Protein AF-A0A073ID89-F1 (afdb_monomer_lite)

Sequence (353 aa):
DNIDLIRSDLNSHPRKQALQRIFQEQTGQDQLSALEYMQVIDLFVSGKAKAWIEDDPTEALKANVLSSAPSGDPALPSSNLRAIVERMNAIKRTEGIEEKTLRQYLSFAALFEMLMGHDDITQIRQPDVKAFRADLAQMPKNWGKSPKDQASTRDEVMAKAASLPPDKVGLSVGTINRHLDHLNQIADWARDEGLAVDLNLKPSKLRRKETVRARDKRDAFSVEQLHVVFQNPVWTGSHSEHHQTKVGQEIFKNGIYWCPLIGAYTGARREEIAGLAPSDIVESDGVACFSIEDSELRRIKNLSSRRLIPIHSHLIDLGFLDYVQEARRNKQTSLFPELYEAGNDAFGRKVGR

pLDDT: mean 86.08, std 13.41, range [44.62, 98.25]

InterPro domains:
  IPR010998 Integrase/recombinase, N-terminal [G3DSA:1.10.150.130] (80-213)
  IPR011010 DNA breaking-rejoining enzyme, catalytic core [SSF56349] (83-337)
  IPR013762 Integrase-like, catalytic domain superfamily [G3DSA:1.10.443.10] (214-352)
  IPR044068 Core-binding (CB) domain [PS51900] (79-191)

Organism: NCBI:txid1300350

Foldseek 3Di:
DVLVVLVVVCPDPVNLVVLQVVCCVVPVDNDQDPVNSVVSSVVVSVVVVCVVVPDDVPPVVVVVVVVPPPPDDPDFFAQFQQRLLVVVLVVVVVVVDDPVVSVVSNVLSLLLCQQQVGGRQLPDDQVSLVSSLVLLQQFFQCQPVDPVSSPDHSVRRNVVSVPDDPVRGHHDLVVSLVSLVSSVVSNVSSVVSVRNGDPNPDSNVVRDDDPADPVRVDDDDDPVNVVVVCPAQQNQPAPDPVTSRHHHHDHDCACLNPQVVCCVVFVDDLQQSQQDFLVQFDDDPNFTWGFRDDDPLDDDPDPVRTDTGTDDVVCVVVPVVVLSVVCVVVVHGGSHPVQADPVVSTGRPVSVD

Secondary structure (DSSP, 8-state):
-HHHHHHHHTTSHHHHHHHHHHHHHHH--S---HHHHHHHHHHHHHHHHHHTS---HHHHHHHHHHH-S-SSPPPPPP-BHHHHHHHHHHHHHHTT--HHHHHHHHHHHHHHHHHHS--BTTT--HHHHHHHHHHHTTSBTTTTSSHHHHS--HHHHHHHHHTS-GGGBS--HHHHHHHHHHHHHHHHHHHHTT----TT--GGGGPPPP-S-GGGGSPPPPHHHHHHHHTSHHHH-BS-GGGTTSB-SB---SHHHHHHHHHHHH---HHHHHT--GGGEEEETTEEEEEE--BTTB--SSGGG-EEEEPPHHHHHTTHHHHHHHHHHTT-S-S-GGGEETTTTEESGGGG-

Radius of gyration: 30.4 Å; chains: 1; bounding box: 55×80×81 Å

Structure (mmCIF, N/CA/C/O backbone):
data_AF-A0A073ID89-F1
#
_entry.id   AF-A0A073ID89-F1
#
loop_
_atom_site.group_PDB
_atom_site.id
_atom_site.type_symbol
_atom_site.label_atom_id
_atom_site.label_alt_id
_atom_site.label_comp_id
_atom_site.label_asym_id
_atom_site.label_entity_id
_atom_site.label_seq_id
_atom_site.pdbx_PDB_ins_code
_atom_site.Cartn_x
_atom_site.Cartn_y
_atom_site.Cartn_z
_atom_site.occupancy
_atom_site.B_iso_or_equiv
_atom_site.auth_seq_id
_atom_site.auth_comp_id
_atom_site.auth_asym_id
_atom_site.auth_atom_id
_atom_site.pdbx_PDB_model_num
ATOM 1 N N . ASP A 1 1 ? -0.479 45.907 -14.071 1.00 63.09 1 ASP A N 1
ATOM 2 C CA . ASP A 1 1 ? 0.775 45.777 -14.822 1.00 63.09 1 ASP A CA 1
ATOM 3 C C . ASP A 1 1 ? 0.447 45.707 -16.310 1.00 63.09 1 ASP A C 1
ATOM 5 O O . ASP A 1 1 ? -0.341 44.853 -16.705 1.00 63.09 1 ASP A O 1
ATOM 9 N N . ASN A 1 2 ? 0.916 46.654 -17.127 1.00 58.03 2 ASN A N 1
ATOM 10 C CA . ASN A 1 2 ? 0.463 46.791 -18.527 1.00 58.03 2 ASN A CA 1
ATOM 11 C C . ASN A 1 2 ? 0.878 45.598 -19.406 1.00 58.03 2 ASN A C 1
ATOM 13 O O . ASN A 1 2 ? 0.205 45.281 -20.385 1.00 58.03 2 ASN A O 1
ATOM 17 N N . ILE A 1 3 ? 1.953 44.904 -19.028 1.00 62.38 3 ILE A N 1
ATOM 18 C CA . ILE A 1 3 ? 2.462 43.718 -19.725 1.00 62.38 3 ILE A CA 1
ATOM 19 C C . ILE A 1 3 ? 1.515 42.523 -19.556 1.00 62.38 3 ILE A C 1
ATOM 21 O O . ILE A 1 3 ? 1.258 41.802 -20.520 1.00 62.38 3 ILE A O 1
ATOM 25 N N . ASP A 1 4 ? 0.930 42.345 -18.372 1.00 65.62 4 ASP A N 1
ATOM 26 C CA . ASP A 1 4 ? -0.004 41.244 -18.117 1.00 65.62 4 ASP A CA 1
ATOM 27 C C . ASP A 1 4 ? -1.347 41.448 -18.831 1.00 65.62 4 ASP A C 1
ATOM 29 O O . ASP A 1 4 ? -1.952 40.488 -19.310 1.00 65.62 4 ASP A O 1
ATOM 33 N N . LEU A 1 5 ? -1.771 42.705 -19.006 1.00 67.44 5 LEU A N 1
ATOM 34 C CA . LEU A 1 5 ? -2.916 43.068 -19.850 1.00 67.44 5 LEU A CA 1
ATOM 35 C C . LEU A 1 5 ? -2.682 42.698 -21.322 1.00 67.44 5 LEU A C 1
ATOM 37 O O . LEU A 1 5 ? -3.567 42.124 -21.954 1.00 67.44 5 LEU A O 1
ATOM 41 N N . ILE A 1 6 ? -1.482 42.951 -21.852 1.00 66.50 6 ILE A N 1
ATOM 42 C CA . ILE A 1 6 ? -1.112 42.580 -23.228 1.00 66.50 6 ILE A CA 1
ATOM 43 C C . ILE A 1 6 ? -1.036 41.054 -23.374 1.00 66.50 6 ILE A C 1
ATOM 45 O O . ILE A 1 6 ? -1.562 40.501 -24.337 1.00 66.50 6 ILE A O 1
ATOM 49 N N . ARG A 1 7 ? -0.439 40.345 -22.408 1.00 69.81 7 ARG A N 1
ATOM 50 C CA . ARG A 1 7 ? -0.388 38.871 -22.408 1.00 69.81 7 ARG A CA 1
ATOM 51 C C . ARG A 1 7 ? -1.778 38.236 -22.358 1.00 69.81 7 ARG A C 1
ATOM 53 O O . ARG A 1 7 ? -1.999 37.195 -22.978 1.00 69.81 7 ARG A O 1
ATOM 60 N N . SER A 1 8 ? -2.711 38.857 -21.642 1.00 75.00 8 SER A N 1
ATOM 61 C CA . SER A 1 8 ? -4.109 38.431 -21.598 1.00 75.00 8 SER A CA 1
ATOM 62 C C . SER A 1 8 ? -4.819 38.665 -22.941 1.00 75.00 8 SER A C 1
ATOM 64 O O . SER A 1 8 ? -5.424 37.737 -23.481 1.00 75.00 8 SER A O 1
ATOM 66 N N . ASP A 1 9 ? -4.664 39.850 -23.550 1.00 75.31 9 ASP A N 1
ATOM 67 C CA . ASP A 1 9 ? -5.255 40.187 -24.860 1.00 75.31 9 ASP A CA 1
ATOM 68 C C . ASP A 1 9 ? -4.751 39.274 -25.991 1.00 75.31 9 ASP A C 1
ATOM 70 O O . ASP A 1 9 ? -5.537 38.757 -26.793 1.00 75.31 9 ASP A O 1
ATOM 74 N N . LEU A 1 10 ? -3.445 38.991 -26.015 1.00 73.75 10 LEU A N 1
ATOM 75 C CA . LEU A 1 10 ? -2.824 38.112 -27.010 1.00 73.75 10 LEU A CA 1
ATOM 76 C C . LEU A 1 10 ? -3.267 36.653 -26.880 1.00 73.75 10 LEU A C 1
ATOM 78 O O . LEU A 1 10 ? -3.116 35.882 -27.821 1.00 73.75 10 LEU A O 1
ATOM 82 N N . ASN A 1 11 ? -3.850 36.257 -25.749 1.00 76.00 11 ASN A N 1
ATOM 83 C CA . ASN A 1 11 ? -4.416 34.924 -25.578 1.00 76.00 11 ASN A CA 1
ATOM 84 C C . ASN A 1 11 ? -5.857 34.785 -26.084 1.00 76.00 11 ASN A C 1
ATOM 86 O O . ASN A 1 11 ? -6.366 33.656 -26.126 1.00 76.00 11 ASN A O 1
ATOM 90 N N . SER A 1 12 ? -6.491 35.885 -26.503 1.00 80.88 12 SER A N 1
ATOM 91 C CA . SER A 1 12 ? -7.823 35.871 -27.102 1.00 80.88 12 SER A CA 1
ATOM 92 C C . SER A 1 12 ? -7.839 35.124 -28.441 1.00 80.88 12 SER A C 1
ATOM 94 O O . SER A 1 12 ? -6.869 35.123 -29.203 1.00 80.88 12 SER A O 1
ATOM 96 N N . HIS A 1 13 ? -8.965 34.475 -28.748 1.00 74.94 13 HIS A N 1
ATOM 97 C CA . HIS A 1 13 ? -9.121 33.698 -29.982 1.00 74.94 13 HIS A CA 1
ATOM 98 C C . HIS A 1 13 ? -8.888 34.525 -31.269 1.00 74.94 13 HIS A C 1
ATOM 100 O O . HIS A 1 13 ? -8.171 34.046 -32.149 1.00 74.94 13 HIS A O 1
ATOM 106 N N . PRO A 1 14 ? -9.375 35.780 -31.379 1.00 77.00 14 PRO A N 1
ATOM 107 C CA . PRO A 1 14 ? -9.108 36.617 -32.551 1.00 77.00 14 PRO A CA 1
ATOM 108 C C . PRO A 1 14 ? -7.624 36.976 -32.716 1.00 77.00 14 PRO A C 1
ATOM 110 O O . PRO A 1 14 ? -7.117 37.011 -33.837 1.00 77.00 14 PRO A O 1
ATOM 113 N N . ARG A 1 15 ? -6.897 37.219 -31.613 1.00 78.88 15 ARG A N 1
ATOM 114 C CA . ARG A 1 15 ? -5.459 37.535 -31.668 1.00 78.88 15 ARG A CA 1
ATOM 115 C C . ARG A 1 15 ? -4.597 36.327 -31.986 1.00 78.88 15 ARG A C 1
ATOM 117 O O . ARG A 1 15 ? -3.668 36.465 -32.776 1.00 78.88 15 ARG A O 1
ATOM 124 N N . LYS A 1 16 ? -4.971 35.149 -31.486 1.00 78.50 16 LYS A N 1
ATOM 125 C CA . LYS A 1 16 ? -4.381 33.863 -31.883 1.00 78.50 16 LYS A CA 1
ATOM 126 C C . LYS A 1 16 ? -4.426 33.657 -33.394 1.00 78.50 16 LYS A C 1
ATOM 128 O O . LYS A 1 16 ? -3.393 33.405 -34.006 1.00 78.50 16 LYS A O 1
ATOM 133 N N . GLN A 1 17 ? -5.599 33.845 -33.999 1.00 80.12 17 GLN A N 1
ATOM 134 C CA . GLN A 1 17 ? -5.771 33.690 -35.446 1.00 80.12 17 GLN A CA 1
ATOM 135 C C . GLN A 1 17 ? -4.966 34.724 -36.248 1.00 80.12 17 GLN A C 1
ATOM 137 O O . GLN A 1 17 ? -4.352 34.379 -37.255 1.00 80.12 17 GLN A O 1
ATOM 142 N N . ALA A 1 18 ? -4.922 35.980 -35.793 1.00 80.50 18 ALA A N 1
ATOM 143 C CA . ALA A 1 18 ? -4.133 37.019 -36.452 1.00 80.50 18 ALA A CA 1
ATOM 144 C C . ALA A 1 18 ? -2.621 36.730 -36.402 1.00 80.50 18 ALA A C 1
ATOM 146 O O . ALA A 1 18 ? -1.939 36.882 -37.413 1.00 80.50 18 ALA A O 1
ATOM 147 N N . LEU A 1 19 ? -2.101 36.282 -35.253 1.00 78.38 19 LEU A N 1
ATOM 148 C CA . LEU A 1 19 ? -0.691 35.910 -35.098 1.00 78.38 19 LEU A CA 1
ATOM 149 C C . LEU A 1 19 ? -0.323 34.699 -35.954 1.00 78.38 19 LEU A C 1
ATOM 151 O O . LEU A 1 19 ? 0.726 34.703 -36.589 1.00 78.38 19 LEU A O 1
ATOM 155 N N . GLN A 1 20 ? -1.200 33.696 -36.017 1.00 78.69 20 GLN A N 1
ATOM 156 C CA . GLN A 1 20 ? -0.990 32.521 -36.856 1.00 78.69 20 GLN A CA 1
ATOM 157 C C . GLN A 1 20 ? -0.916 32.893 -38.342 1.00 78.69 20 GLN A C 1
ATOM 159 O O . GLN A 1 20 ? -0.038 32.410 -39.048 1.00 78.69 20 GLN A O 1
ATOM 164 N N . ARG A 1 21 ? -1.780 33.806 -38.801 1.00 79.69 21 ARG A N 1
ATOM 165 C CA . ARG A 1 21 ? -1.754 34.301 -40.181 1.00 79.69 21 ARG A CA 1
ATOM 166 C C . ARG A 1 21 ? -0.471 35.068 -40.503 1.00 79.69 21 ARG A C 1
ATOM 168 O O . ARG A 1 21 ? 0.139 34.812 -41.531 1.00 79.69 21 ARG A O 1
ATOM 175 N N . ILE A 1 22 ? -0.046 35.978 -39.624 1.00 77.94 22 ILE A N 1
ATOM 176 C CA . ILE A 1 22 ? 1.198 36.745 -39.814 1.00 77.94 22 ILE A CA 1
ATOM 177 C C . ILE A 1 22 ? 2.408 35.809 -39.829 1.00 77.94 22 ILE A C 1
ATOM 179 O O . ILE A 1 22 ? 3.306 35.979 -40.648 1.00 77.94 22 ILE A O 1
ATOM 183 N N . PHE A 1 23 ? 2.429 34.811 -38.943 1.00 76.81 23 PHE A N 1
ATOM 184 C CA . PHE A 1 23 ? 3.482 33.805 -38.929 1.00 76.81 23 PHE A CA 1
ATOM 185 C C . PHE A 1 23 ? 3.528 33.038 -40.251 1.00 76.81 23 PHE A C 1
ATOM 187 O O . PHE A 1 23 ? 4.580 32.995 -40.878 1.00 76.81 23 PHE A O 1
ATOM 194 N N . GLN A 1 24 ? 2.385 32.535 -40.724 1.00 78.00 24 GLN A N 1
ATOM 195 C CA . GLN A 1 24 ? 2.280 31.838 -42.006 1.00 78.00 24 GLN A CA 1
ATOM 196 C C . GLN A 1 24 ? 2.734 32.717 -43.185 1.00 78.00 24 GLN A C 1
ATOM 198 O O . GLN A 1 24 ? 3.463 32.244 -44.052 1.00 78.00 24 GLN A O 1
ATOM 203 N N . GLU A 1 25 ? 2.367 34.003 -43.206 1.00 78.12 25 GLU A N 1
ATOM 204 C CA . GLU A 1 25 ? 2.790 34.963 -44.240 1.00 78.12 25 GLU A CA 1
ATOM 205 C C . GLU A 1 25 ? 4.314 35.210 -44.242 1.00 78.12 25 GLU A C 1
ATOM 207 O O . GLU A 1 25 ? 4.887 35.469 -45.299 1.00 78.12 25 GLU A O 1
ATOM 212 N N . GLN A 1 26 ? 4.978 35.124 -43.085 1.00 74.06 26 GLN A N 1
ATOM 213 C CA . GLN A 1 26 ? 6.413 35.407 -42.930 1.00 74.06 26 GLN A CA 1
ATOM 214 C C . GLN A 1 26 ? 7.303 34.164 -43.065 1.00 74.06 26 GLN A C 1
ATOM 216 O O . GLN A 1 26 ? 8.427 34.267 -43.551 1.00 74.06 26 GLN A O 1
ATOM 221 N N . THR A 1 27 ? 6.830 32.997 -42.620 1.00 75.12 27 THR A N 1
ATOM 222 C CA . THR A 1 27 ? 7.627 31.758 -42.563 1.00 75.12 27 THR A CA 1
ATOM 223 C C . THR A 1 27 ? 7.204 30.719 -43.597 1.00 75.12 27 THR A C 1
ATOM 225 O O . THR A 1 27 ? 7.949 29.774 -43.850 1.00 75.12 27 THR A O 1
ATOM 228 N N . GLY A 1 28 ? 6.021 30.872 -44.201 1.00 75.38 28 GLY A N 1
ATOM 229 C CA . GLY A 1 28 ? 5.446 29.908 -45.139 1.00 75.38 28 GLY A CA 1
ATOM 230 C C . GLY A 1 28 ? 4.945 28.611 -44.491 1.00 75.38 28 GLY A C 1
ATOM 231 O O . GLY A 1 28 ? 4.603 27.678 -45.213 1.00 75.38 28 GLY A O 1
ATOM 232 N N . GLN A 1 29 ? 4.912 28.518 -43.155 1.00 75.50 29 GLN A N 1
ATOM 233 C CA . GLN A 1 29 ? 4.424 27.343 -42.425 1.00 75.50 29 GLN A CA 1
ATOM 234 C C . GLN A 1 29 ? 2.940 27.479 -42.050 1.00 75.50 29 GLN A C 1
ATOM 236 O O . GLN A 1 29 ? 2.527 28.475 -41.460 1.00 75.50 29 GLN A O 1
ATOM 241 N N . ASP A 1 30 ? 2.141 26.445 -42.335 1.00 71.25 30 ASP A N 1
ATOM 242 C CA . ASP A 1 30 ? 0.677 26.473 -42.160 1.00 71.25 30 ASP A CA 1
ATOM 243 C C . ASP A 1 30 ? 0.205 26.333 -40.703 1.00 71.25 30 ASP A C 1
ATOM 245 O O . ASP A 1 30 ? -0.932 26.686 -40.370 1.00 71.25 30 ASP A O 1
ATOM 249 N N . GLN A 1 31 ? 1.049 25.797 -39.817 1.00 67.12 31 GLN A N 1
ATOM 250 C CA . GLN A 1 31 ? 0.698 25.565 -38.418 1.00 67.12 31 GLN A CA 1
ATOM 251 C C . GLN A 1 31 ? 1.782 26.062 -37.475 1.00 67.12 31 GLN A C 1
ATOM 253 O O . GLN A 1 31 ? 2.966 25.842 -37.693 1.00 67.12 31 GLN A O 1
ATOM 258 N N . LEU A 1 32 ? 1.326 26.706 -36.406 1.00 73.69 32 LEU A N 1
ATOM 259 C CA . LEU A 1 32 ? 2.154 27.254 -35.347 1.00 73.69 32 LEU A CA 1
ATOM 260 C C . LEU A 1 32 ? 2.020 26.341 -34.127 1.00 73.69 32 LEU A C 1
ATOM 262 O O . LEU A 1 32 ? 0.928 26.220 -33.562 1.00 73.69 32 LEU A O 1
ATOM 266 N N . SER A 1 33 ? 3.099 25.661 -33.740 1.00 78.38 33 SER A N 1
ATOM 267 C CA . SER A 1 33 ? 3.088 24.805 -32.552 1.00 78.38 33 SER A CA 1
ATOM 268 C C . SER A 1 33 ? 2.900 25.631 -31.275 1.00 78.38 33 SER A C 1
ATOM 270 O O . SER A 1 33 ? 3.110 26.844 -31.252 1.00 78.38 33 SER A O 1
ATOM 272 N N . ALA A 1 34 ? 2.527 24.981 -30.169 1.00 71.19 34 ALA A N 1
ATOM 273 C CA . ALA A 1 34 ? 2.348 25.670 -28.888 1.00 71.19 34 ALA A CA 1
ATOM 274 C C . ALA A 1 34 ? 3.635 26.361 -28.394 1.00 71.19 34 ALA A C 1
ATOM 276 O O . ALA A 1 34 ? 3.559 27.426 -27.780 1.00 71.19 34 ALA A O 1
ATOM 277 N N . LEU A 1 35 ? 4.806 25.781 -28.684 1.00 72.12 35 LEU A N 1
ATOM 278 C CA . LEU A 1 35 ? 6.100 26.350 -28.315 1.00 72.12 35 LEU A CA 1
ATOM 279 C C . LEU A 1 35 ? 6.433 27.579 -29.170 1.00 72.12 35 LEU A C 1
ATOM 281 O O . LEU A 1 35 ? 6.767 28.630 -28.625 1.00 72.12 35 LEU A O 1
ATOM 285 N N . GLU A 1 36 ? 6.269 27.474 -30.488 1.00 72.75 36 GLU A N 1
ATOM 286 C CA . GLU A 1 36 ? 6.487 28.594 -31.413 1.00 72.75 36 GLU A CA 1
ATOM 287 C C . GLU A 1 36 ? 5.497 29.729 -31.140 1.00 72.75 36 GLU A C 1
ATOM 289 O O . GLU A 1 36 ? 5.866 30.898 -31.157 1.00 72.75 36 GLU A O 1
ATOM 294 N N . TYR A 1 37 ? 4.251 29.404 -30.790 1.00 76.12 37 TYR A N 1
ATOM 295 C CA . TYR A 1 37 ? 3.255 30.390 -30.386 1.00 76.12 37 TYR A CA 1
ATOM 296 C C . TYR A 1 37 ? 3.686 31.172 -29.140 1.00 76.12 37 TYR A C 1
ATOM 298 O O . TYR A 1 37 ? 3.560 32.397 -29.104 1.00 76.12 37 TYR A O 1
ATOM 306 N N . MET A 1 38 ? 4.234 30.490 -28.128 1.00 74.25 38 MET A N 1
ATOM 307 C CA . MET A 1 38 ? 4.767 31.161 -26.940 1.00 74.25 38 MET A CA 1
ATOM 308 C C . MET A 1 38 ? 5.969 32.048 -27.271 1.00 74.25 38 MET A C 1
ATOM 310 O O . MET A 1 38 ? 6.044 33.165 -26.763 1.00 74.25 38 MET A O 1
ATOM 314 N N . GLN A 1 39 ? 6.862 31.599 -28.153 1.00 74.94 39 GLN A N 1
ATOM 315 C CA . GLN A 1 39 ? 8.006 32.394 -28.608 1.00 74.94 39 GLN A CA 1
ATOM 316 C C . GLN A 1 39 ? 7.561 33.637 -29.391 1.00 74.94 39 GLN A C 1
ATOM 318 O O . GLN A 1 39 ? 8.065 34.731 -29.146 1.00 74.94 39 GLN A O 1
ATOM 323 N N . VAL A 1 40 ? 6.571 33.503 -30.280 1.00 77.25 40 VAL A N 1
ATOM 324 C CA . VAL A 1 40 ? 5.987 34.618 -31.043 1.00 77.25 40 VAL A CA 1
ATOM 325 C C . VAL A 1 40 ? 5.279 35.618 -30.125 1.00 77.25 40 VAL A C 1
ATOM 327 O O . VAL A 1 40 ? 5.426 36.826 -30.314 1.00 77.25 40 VAL A O 1
ATOM 330 N N . ILE A 1 41 ? 4.549 35.155 -29.102 1.00 76.69 41 ILE A N 1
ATOM 331 C CA . ILE A 1 41 ? 3.969 36.051 -28.089 1.00 76.69 41 ILE A CA 1
ATOM 332 C C . ILE A 1 41 ? 5.071 36.808 -27.355 1.00 76.69 41 ILE A C 1
ATOM 334 O O . ILE A 1 41 ? 4.959 38.022 -27.196 1.00 76.69 41 ILE A O 1
ATOM 338 N N . ASP A 1 42 ? 6.111 36.118 -26.890 1.00 74.88 42 ASP A N 1
ATOM 339 C CA . ASP A 1 42 ? 7.172 36.751 -26.108 1.00 74.88 42 ASP A CA 1
ATOM 340 C C . ASP A 1 42 ? 7.953 37.773 -26.953 1.00 74.88 42 ASP A C 1
ATOM 342 O O . ASP A 1 42 ? 8.259 38.872 -26.488 1.00 74.88 42 ASP A O 1
ATOM 346 N N . LEU A 1 43 ? 8.144 37.491 -28.247 1.00 73.44 43 LEU A N 1
ATOM 347 C CA . LEU A 1 43 ? 8.647 38.439 -29.247 1.00 73.44 43 LEU A CA 1
ATOM 348 C C . LEU A 1 43 ? 7.736 39.661 -29.408 1.00 73.44 43 LEU A C 1
ATOM 350 O O . LEU A 1 43 ? 8.215 40.793 -29.427 1.00 73.44 43 LEU A O 1
ATOM 354 N N . PHE A 1 44 ? 6.421 39.468 -29.497 1.00 73.69 44 PHE A N 1
ATOM 355 C CA . PHE A 1 44 ? 5.484 40.579 -29.662 1.00 73.69 44 PHE A CA 1
ATOM 356 C C . PHE A 1 44 ? 5.392 41.444 -28.400 1.00 73.69 44 PHE A C 1
ATOM 358 O O . PHE A 1 44 ? 5.354 42.671 -28.487 1.00 73.69 44 PHE A O 1
ATOM 365 N N . VAL A 1 45 ? 5.389 40.819 -27.221 1.00 71.50 45 VAL A N 1
ATOM 366 C CA . VAL A 1 45 ? 5.362 41.503 -25.922 1.00 71.50 45 VAL A CA 1
ATOM 367 C C . VAL A 1 45 ? 6.672 42.250 -25.682 1.00 71.50 45 VAL A C 1
ATOM 369 O O . VAL A 1 45 ? 6.629 43.415 -25.296 1.00 71.50 45 VAL A O 1
ATOM 372 N N . SER A 1 46 ? 7.825 41.635 -25.960 1.00 70.06 46 SER A N 1
ATOM 373 C CA . SER A 1 46 ? 9.136 42.283 -25.830 1.00 70.06 46 SER A CA 1
ATOM 374 C C . SER A 1 46 ? 9.340 43.391 -26.865 1.00 70.06 46 SER A C 1
ATOM 376 O O . SER A 1 46 ? 9.837 44.458 -26.516 1.00 70.06 46 SER A O 1
ATOM 378 N N . GLY A 1 47 ? 8.885 43.196 -28.104 1.00 68.44 47 GLY A N 1
ATOM 379 C CA . GLY A 1 47 ? 8.879 44.215 -29.152 1.00 68.44 47 GLY A CA 1
ATOM 380 C C . GLY A 1 47 ? 7.959 45.389 -28.822 1.00 68.44 47 GLY A C 1
ATOM 381 O O . GLY A 1 47 ? 8.354 46.534 -28.994 1.00 68.44 47 GLY A O 1
ATOM 382 N N . LYS A 1 48 ? 6.763 45.143 -28.270 1.00 66.50 48 LYS A N 1
ATOM 383 C CA . LYS A 1 48 ? 5.872 46.201 -27.763 1.00 66.50 48 LYS A CA 1
ATOM 384 C C . LYS A 1 48 ? 6.471 46.914 -26.555 1.00 66.50 48 LYS A C 1
ATOM 386 O O . LYS A 1 48 ? 6.423 48.132 -26.522 1.00 66.50 48 LYS A O 1
ATOM 391 N N . ALA A 1 49 ? 7.052 46.193 -25.599 1.00 63.44 49 ALA A N 1
ATOM 392 C CA . ALA A 1 49 ? 7.706 46.791 -24.435 1.00 63.44 49 ALA A CA 1
ATOM 393 C C . ALA A 1 49 ? 8.921 47.649 -24.832 1.00 63.44 49 ALA A C 1
ATOM 395 O O . ALA A 1 49 ? 9.143 48.699 -24.237 1.00 63.44 49 ALA A O 1
ATOM 396 N N . LYS A 1 50 ? 9.666 47.239 -25.868 1.00 59.09 50 LYS A N 1
ATOM 397 C CA . LYS A 1 50 ? 10.795 47.992 -26.431 1.00 59.09 50 LYS A CA 1
ATOM 398 C C . LYS A 1 50 ? 10.374 49.114 -27.376 1.00 59.09 50 LYS A C 1
ATOM 400 O O . LYS A 1 50 ? 10.999 50.149 -27.354 1.00 59.09 50 LYS A O 1
ATOM 405 N N . ALA A 1 51 ? 9.284 49.004 -28.132 1.00 54.72 51 ALA A N 1
ATOM 406 C CA . ALA A 1 51 ? 8.777 50.112 -28.955 1.00 54.72 51 ALA A CA 1
ATOM 407 C C . ALA A 1 51 ? 8.283 51.313 -28.120 1.00 54.72 51 ALA A C 1
ATOM 409 O O . ALA A 1 51 ? 8.094 52.401 -28.654 1.00 54.72 51 ALA A O 1
ATOM 410 N N . TRP A 1 52 ? 8.071 51.121 -26.813 1.00 54.53 52 TRP A N 1
ATOM 411 C CA . TRP A 1 52 ? 7.834 52.198 -25.844 1.00 54.53 52 TRP A CA 1
ATOM 412 C C . TRP A 1 52 ? 9.132 52.868 -25.350 1.00 54.53 52 TRP A C 1
ATOM 414 O O . TRP A 1 52 ? 9.070 53.871 -24.646 1.00 54.53 52 TRP A O 1
ATOM 424 N N . ILE A 1 53 ? 10.293 52.318 -25.708 1.00 54.84 53 ILE A N 1
ATOM 425 C CA . ILE A 1 53 ? 11.642 52.758 -25.347 1.00 54.84 53 ILE A CA 1
ATOM 426 C C . ILE A 1 53 ? 12.418 52.854 -26.670 1.00 54.84 53 ILE A C 1
ATOM 428 O O . ILE A 1 53 ? 13.046 51.887 -27.071 1.00 54.84 53 ILE A O 1
ATOM 432 N N . GLU A 1 54 ? 12.277 53.975 -27.382 1.00 46.50 54 GLU A N 1
ATOM 433 C CA . GLU A 1 54 ? 12.800 54.266 -28.735 1.00 46.50 54 GLU A CA 1
ATOM 434 C C . GLU A 1 54 ? 14.169 53.634 -29.085 1.00 46.50 54 GLU A C 1
ATOM 436 O O . GLU A 1 54 ? 15.196 54.301 -29.030 1.00 46.50 54 GLU A O 1
ATOM 441 N N . ASP A 1 55 ? 14.200 52.364 -29.495 1.00 48.22 55 ASP A N 1
ATOM 442 C CA . ASP A 1 55 ? 15.405 51.737 -30.043 1.00 48.22 55 ASP A CA 1
ATOM 443 C C . ASP A 1 55 ? 15.021 50.621 -31.025 1.00 48.22 55 ASP A C 1
ATOM 445 O O . ASP A 1 55 ? 14.217 49.737 -30.707 1.00 48.22 55 ASP A O 1
ATOM 449 N N . ASP A 1 56 ? 15.555 50.702 -32.249 1.00 51.56 56 ASP A N 1
ATOM 450 C CA . ASP A 1 56 ? 15.193 49.860 -33.398 1.00 51.56 56 ASP A CA 1
ATOM 451 C C . ASP A 1 56 ? 15.565 48.383 -33.141 1.00 51.56 56 ASP A C 1
ATOM 453 O O . ASP A 1 56 ? 16.745 48.015 -33.126 1.00 51.56 56 ASP A O 1
ATOM 457 N N . PRO A 1 57 ? 14.574 47.494 -32.934 1.00 54.44 57 PRO A N 1
ATOM 458 C CA . PRO A 1 57 ? 14.812 46.143 -32.439 1.00 54.44 57 PRO A CA 1
ATOM 459 C C . PRO A 1 57 ? 15.320 45.176 -33.517 1.00 54.44 57 PRO A C 1
ATOM 461 O O . PRO A 1 57 ? 15.645 44.032 -33.200 1.00 54.44 57 PRO A O 1
ATOM 464 N N . THR A 1 58 ? 15.388 45.590 -34.783 1.00 53.19 58 THR A N 1
ATOM 465 C CA . THR A 1 58 ? 15.524 44.663 -35.914 1.00 53.19 58 THR A CA 1
ATOM 466 C C . THR A 1 58 ? 16.956 44.142 -36.101 1.00 53.19 58 THR A C 1
ATOM 468 O O . THR A 1 58 ? 17.153 42.976 -36.448 1.00 53.19 58 THR A O 1
ATOM 471 N N . GLU A 1 59 ? 17.970 44.960 -35.813 1.00 54.28 59 GLU A N 1
ATOM 472 C CA . GLU A 1 59 ? 19.385 44.591 -36.000 1.00 54.28 59 GLU A CA 1
ATOM 473 C C . GLU A 1 59 ? 19.942 43.750 -34.837 1.00 54.28 59 GLU A C 1
ATOM 475 O O . GLU A 1 59 ? 20.641 42.759 -35.061 1.00 54.28 59 GLU A O 1
ATOM 480 N N . ALA A 1 60 ? 19.545 44.043 -33.593 1.00 53.97 60 ALA A N 1
ATOM 481 C CA . ALA A 1 60 ? 19.919 43.231 -32.429 1.00 53.97 60 ALA A CA 1
ATOM 482 C C . ALA A 1 60 ? 19.279 41.827 -32.459 1.00 53.97 60 ALA A C 1
ATOM 484 O O . ALA A 1 60 ? 19.870 40.853 -31.986 1.00 53.97 60 ALA A O 1
ATOM 485 N N . LEU A 1 61 ? 18.083 41.702 -33.046 1.00 48.62 61 LEU A N 1
ATOM 486 C CA . LEU A 1 61 ? 17.401 40.418 -33.228 1.00 48.62 61 LEU A CA 1
ATOM 487 C C . LEU A 1 61 ? 18.032 39.567 -34.329 1.00 48.62 61 LEU A C 1
ATOM 489 O O . LEU A 1 61 ? 18.214 38.373 -34.107 1.00 48.62 61 LEU A O 1
ATOM 493 N N . LYS A 1 62 ? 18.434 40.149 -35.468 1.00 53.19 62 LYS A N 1
ATOM 494 C CA . LYS A 1 62 ? 19.192 39.404 -36.491 1.00 53.19 62 LYS A CA 1
ATOM 495 C C . LYS A 1 62 ? 20.487 38.835 -35.916 1.00 53.19 62 LYS A C 1
ATOM 497 O O . LYS A 1 62 ? 20.784 37.667 -36.146 1.00 53.19 62 LYS A O 1
ATOM 502 N N . ALA A 1 63 ? 21.214 39.624 -35.122 1.00 53.56 63 ALA A N 1
ATOM 503 C CA . ALA A 1 63 ? 22.442 39.177 -34.470 1.00 53.56 63 ALA A CA 1
ATOM 504 C C . ALA A 1 63 ? 22.197 38.041 -33.459 1.00 53.56 63 ALA A C 1
ATOM 506 O O . ALA A 1 63 ? 22.954 37.074 -33.437 1.00 53.56 63 ALA A O 1
ATOM 507 N N . ASN A 1 64 ? 21.120 38.104 -32.666 1.00 51.19 64 ASN A N 1
ATOM 508 C CA . ASN A 1 64 ? 20.800 37.051 -31.698 1.00 51.19 64 ASN A CA 1
ATOM 509 C C . ASN A 1 64 ? 20.244 35.776 -32.342 1.00 51.19 64 ASN A C 1
ATOM 511 O O . ASN A 1 64 ? 20.638 34.697 -31.923 1.00 51.19 64 ASN A O 1
ATOM 515 N N . VAL A 1 65 ? 19.393 35.870 -33.368 1.00 49.03 65 VAL A N 1
ATOM 516 C CA . VAL A 1 65 ? 18.838 34.697 -34.075 1.00 49.03 65 VAL A CA 1
ATOM 517 C C . VAL A 1 65 ? 19.918 33.964 -34.879 1.00 49.03 65 VAL A C 1
ATOM 519 O O . VAL A 1 65 ? 19.908 32.738 -34.941 1.00 49.03 65 VAL A O 1
ATOM 522 N N . LEU A 1 66 ? 20.890 34.689 -35.447 1.00 51.50 66 LEU A N 1
ATOM 523 C CA . LEU A 1 66 ? 22.046 34.086 -36.125 1.00 51.50 66 LEU A CA 1
ATOM 524 C C . LEU A 1 66 ? 23.090 33.516 -35.145 1.00 51.50 66 LEU A C 1
ATOM 526 O O . LEU A 1 66 ? 23.862 32.641 -35.526 1.00 51.50 66 LEU A O 1
ATOM 530 N N . SER A 1 67 ? 23.106 33.988 -33.893 1.00 49.50 67 SER A N 1
ATOM 531 C CA . SER A 1 67 ? 24.021 33.543 -32.828 1.00 49.50 67 SER A CA 1
ATOM 532 C C . SER A 1 67 ? 23.455 32.390 -31.978 1.00 49.50 67 SER A C 1
ATOM 534 O O . SER A 1 67 ? 24.214 31.666 -31.338 1.00 49.50 67 SER A O 1
ATOM 536 N N . SER A 1 68 ? 22.132 32.176 -31.985 1.00 45.53 68 SER A N 1
ATOM 537 C CA . SER A 1 68 ? 21.444 31.201 -31.126 1.00 45.53 68 SER A CA 1
ATOM 538 C C . SER A 1 68 ? 20.789 30.033 -31.865 1.00 45.53 68 SER A C 1
ATOM 540 O O . SER A 1 68 ? 19.841 29.440 -31.350 1.00 45.53 68 SER A O 1
ATOM 542 N N . ALA A 1 69 ? 21.308 29.629 -33.028 1.00 44.62 69 ALA A N 1
ATOM 543 C CA . ALA A 1 69 ? 21.076 28.252 -33.453 1.00 44.62 69 ALA A CA 1
ATOM 544 C C . ALA A 1 69 ? 21.635 27.344 -32.339 1.00 44.62 69 ALA A C 1
ATOM 546 O O . ALA A 1 69 ? 22.836 27.432 -32.068 1.00 44.62 69 ALA A O 1
ATOM 547 N N . PRO A 1 70 ? 20.815 26.529 -31.641 1.00 49.59 70 PRO A N 1
ATOM 548 C CA . PRO A 1 70 ? 21.341 25.586 -30.670 1.00 49.59 70 PRO A CA 1
ATOM 549 C C . PRO A 1 70 ? 22.298 24.663 -31.422 1.00 49.59 70 PRO A C 1
ATOM 551 O O . PRO A 1 70 ? 21.905 23.879 -32.285 1.00 49.59 70 PRO A O 1
ATOM 554 N N . SER A 1 71 ? 23.588 24.834 -31.163 1.00 49.69 71 SER A N 1
ATOM 555 C CA . SER A 1 71 ? 24.641 24.015 -31.728 1.00 49.69 71 SER A CA 1
ATOM 556 C C . SER A 1 71 ? 24.645 22.680 -30.990 1.00 49.69 71 SER A C 1
ATOM 558 O O . SER A 1 71 ? 25.308 22.504 -29.972 1.00 49.69 71 SER A O 1
ATOM 560 N N . GLY A 1 72 ? 23.862 21.7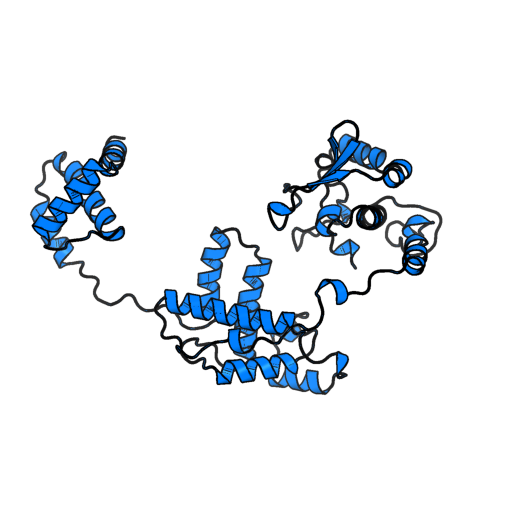46 -31.525 1.00 51.66 72 GLY A N 1
ATOM 561 C CA . GLY A 1 72 ? 23.795 20.352 -31.101 1.00 51.66 72 GLY A CA 1
ATOM 562 C C . GLY A 1 72 ? 22.368 19.920 -30.795 1.00 51.66 72 GLY A C 1
ATOM 563 O O . GLY A 1 72 ? 21.645 20.618 -30.084 1.00 51.66 72 GLY A O 1
ATOM 564 N N . ASP A 1 73 ? 21.977 18.750 -31.305 1.00 57.94 73 ASP A N 1
ATOM 565 C CA . ASP A 1 73 ? 20.831 18.028 -30.755 1.00 57.94 73 ASP A CA 1
ATOM 566 C C . ASP A 1 73 ? 21.003 17.949 -29.227 1.00 57.94 73 ASP A C 1
ATOM 568 O O . ASP A 1 73 ? 22.113 17.648 -28.762 1.00 57.94 73 ASP A O 1
ATOM 572 N N . PRO A 1 74 ? 19.963 18.248 -28.424 1.00 65.88 74 PRO A N 1
ATOM 573 C CA . PRO A 1 74 ? 20.064 18.132 -26.979 1.00 65.88 74 PRO A CA 1
ATOM 574 C C . PRO A 1 74 ? 20.542 16.721 -26.635 1.00 65.88 74 PRO A C 1
ATOM 576 O O . PRO A 1 74 ? 19.960 15.732 -27.084 1.00 65.88 74 PRO A O 1
ATOM 579 N N . ALA A 1 75 ? 21.637 16.638 -25.876 1.00 78.81 75 ALA A N 1
ATOM 580 C CA . ALA A 1 75 ? 22.222 15.360 -25.505 1.00 78.81 75 ALA A CA 1
ATOM 581 C C . ALA A 1 75 ? 21.151 14.482 -24.848 1.00 78.81 75 ALA A C 1
ATOM 583 O O . ALA A 1 75 ? 20.481 14.910 -23.903 1.00 78.81 75 ALA A O 1
ATOM 584 N N . LEU A 1 76 ? 20.990 13.261 -25.365 1.00 85.50 76 LEU A N 1
ATOM 585 C CA . LEU A 1 76 ? 20.029 12.315 -24.814 1.00 85.50 76 LEU A CA 1
ATOM 586 C C . LEU A 1 76 ? 20.348 12.045 -23.335 1.00 85.50 76 LEU A C 1
ATOM 588 O O . LEU A 1 76 ? 21.523 11.978 -22.952 1.00 85.50 76 LEU A O 1
ATOM 592 N N . PRO A 1 77 ? 19.319 11.882 -22.488 1.00 91.75 77 PRO A N 1
ATOM 593 C CA . PRO A 1 77 ? 19.534 11.610 -21.078 1.00 91.75 77 PRO A CA 1
ATOM 594 C C . PRO A 1 77 ? 20.149 10.216 -20.872 1.00 91.75 77 PRO A C 1
ATOM 596 O O . PRO A 1 77 ? 20.129 9.361 -21.753 1.00 91.75 77 PRO A O 1
ATOM 599 N N . SER A 1 78 ? 20.688 9.957 -19.677 1.00 95.62 78 SER A N 1
ATOM 600 C CA . SER A 1 78 ? 21.241 8.634 -19.348 1.00 95.62 78 SER A CA 1
ATOM 601 C C . SER A 1 78 ? 20.190 7.530 -19.512 1.00 95.62 78 SER A C 1
ATOM 603 O O . SER A 1 78 ? 19.069 7.656 -19.002 1.00 95.62 78 SER A O 1
ATOM 605 N N . SER A 1 79 ? 20.589 6.441 -20.172 1.00 96.69 79 SER A N 1
ATOM 606 C CA . SER A 1 79 ? 19.776 5.252 -20.440 1.00 96.69 79 SER A CA 1
ATOM 607 C C . SER A 1 79 ? 19.764 4.219 -19.307 1.00 96.69 79 SER A C 1
ATOM 609 O O . SER A 1 79 ? 19.062 3.211 -19.398 1.00 96.69 79 SER A O 1
ATOM 611 N N . ASN A 1 80 ? 20.494 4.467 -18.222 1.00 97.88 80 ASN A N 1
ATOM 612 C CA . ASN A 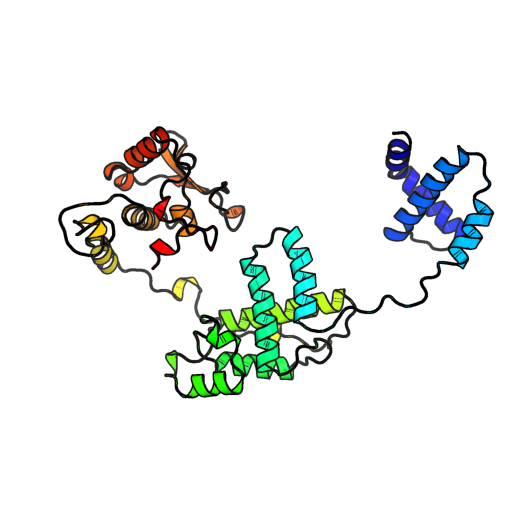1 80 ? 20.521 3.580 -17.063 1.00 97.88 80 ASN A CA 1
ATOM 613 C C . ASN A 1 80 ? 19.162 3.593 -16.349 1.00 97.88 80 ASN A C 1
ATOM 615 O O . ASN A 1 80 ? 18.606 4.666 -16.077 1.00 97.88 80 ASN A O 1
ATOM 619 N N . LEU A 1 81 ? 18.637 2.414 -15.991 1.00 97.88 81 LEU A N 1
ATOM 620 C CA . LEU A 1 81 ? 17.323 2.254 -15.354 1.00 97.88 81 LEU A CA 1
ATOM 621 C C . LEU A 1 81 ? 17.187 3.151 -14.127 1.00 97.88 81 LEU A C 1
ATOM 623 O O . LEU A 1 81 ? 16.145 3.779 -13.938 1.00 97.88 81 LEU A O 1
ATOM 627 N N . ARG A 1 82 ? 18.232 3.237 -13.295 1.00 97.31 82 ARG A N 1
ATOM 628 C CA . ARG A 1 82 ? 18.210 4.086 -12.101 1.00 97.31 82 ARG A CA 1
ATOM 629 C C . ARG A 1 82 ? 18.015 5.561 -12.450 1.00 97.31 82 ARG A C 1
ATOM 631 O O . ARG A 1 82 ? 17.167 6.210 -11.843 1.00 97.31 82 ARG A O 1
ATOM 638 N N . ALA A 1 83 ? 18.756 6.070 -13.431 1.00 97.19 83 ALA A N 1
ATOM 639 C CA . ALA A 1 83 ? 18.676 7.468 -13.840 1.00 97.19 83 ALA A CA 1
ATOM 640 C C . ALA A 1 83 ? 17.298 7.802 -14.437 1.00 97.19 83 ALA A C 1
ATOM 642 O O . ALA A 1 83 ? 16.730 8.850 -14.127 1.00 97.19 83 ALA A O 1
ATOM 643 N N . ILE A 1 84 ? 16.729 6.894 -15.240 1.00 98.00 84 ILE A N 1
ATOM 644 C CA . ILE A 1 84 ? 15.365 7.034 -15.776 1.00 98.00 84 ILE A CA 1
ATOM 645 C C . ILE A 1 84 ? 14.347 7.058 -14.632 1.00 98.00 84 ILE A C 1
ATOM 647 O O . ILE A 1 84 ? 13.482 7.930 -14.579 1.00 98.00 84 ILE A O 1
ATOM 651 N N . VAL A 1 85 ? 14.472 6.139 -13.671 1.00 98.12 85 VAL A N 1
ATOM 652 C CA . VAL A 1 85 ? 13.589 6.087 -12.500 1.00 98.12 85 VAL A CA 1
ATOM 653 C C . VAL A 1 85 ? 13.688 7.355 -11.655 1.00 98.12 85 VAL A C 1
ATOM 655 O O . VAL A 1 85 ? 12.665 7.820 -11.165 1.00 98.12 85 VAL A O 1
ATOM 658 N N . GLU A 1 86 ? 14.875 7.927 -11.467 1.00 97.50 86 GLU A N 1
ATOM 659 C CA . GLU A 1 86 ? 15.053 9.168 -10.705 1.00 97.50 86 GLU A CA 1
ATOM 660 C C . GLU A 1 86 ? 14.343 10.352 -11.379 1.00 97.50 86 GLU A C 1
ATOM 662 O O . GLU A 1 86 ? 13.606 11.076 -10.703 1.00 97.50 86 GLU A O 1
ATOM 667 N N . ARG A 1 87 ? 14.463 10.493 -12.708 1.00 96.44 87 ARG A N 1
ATOM 668 C CA . ARG A 1 87 ? 13.722 11.504 -13.486 1.00 96.44 87 ARG A CA 1
ATOM 669 C C . ARG A 1 87 ? 12.213 11.273 -13.434 1.00 96.44 87 ARG A C 1
ATOM 671 O O . ARG A 1 87 ? 11.461 12.185 -13.093 1.00 96.44 87 ARG A O 1
ATOM 678 N N . MET A 1 88 ? 11.772 10.038 -13.675 1.00 96.25 88 MET A N 1
ATOM 679 C CA . MET A 1 88 ? 10.363 9.648 -13.579 1.00 96.25 88 MET A CA 1
ATOM 680 C C . MET A 1 88 ? 9.796 9.935 -12.181 1.00 96.25 88 MET A C 1
ATOM 682 O O . MET A 1 88 ? 8.697 10.473 -12.043 1.00 96.25 88 MET A O 1
ATOM 686 N N . ASN A 1 89 ? 10.541 9.604 -11.125 1.00 96.69 89 ASN A N 1
ATOM 687 C CA . ASN A 1 89 ? 10.127 9.834 -9.746 1.00 96.69 89 ASN A CA 1
ATOM 688 C C . ASN A 1 89 ? 10.080 11.322 -9.392 1.00 96.69 89 ASN A C 1
ATOM 690 O O . ASN A 1 89 ? 9.232 11.703 -8.590 1.00 96.69 89 ASN A O 1
ATOM 694 N N . ALA A 1 90 ? 10.949 12.160 -9.967 1.00 94.25 90 ALA A N 1
ATOM 695 C CA . ALA A 1 90 ? 10.899 13.604 -9.761 1.00 94.25 90 ALA A CA 1
ATOM 696 C C . ALA A 1 90 ? 9.559 14.188 -10.236 1.00 94.25 90 ALA A C 1
ATOM 698 O O . ALA A 1 90 ? 8.928 14.923 -9.479 1.00 94.25 90 ALA A O 1
ATOM 699 N N . ILE A 1 91 ? 9.078 13.780 -11.417 1.00 93.75 91 ILE A N 1
ATOM 700 C CA . ILE A 1 91 ? 7.765 14.197 -11.938 1.00 93.75 91 ILE A CA 1
ATOM 701 C C . ILE A 1 91 ? 6.629 13.578 -11.118 1.00 93.75 91 ILE A C 1
ATOM 703 O O . ILE A 1 91 ? 5.752 14.276 -10.625 1.00 93.75 91 ILE A O 1
ATOM 707 N N . LYS A 1 92 ? 6.664 12.269 -10.859 1.00 92.31 92 LYS A N 1
ATOM 708 C CA . LYS A 1 92 ? 5.613 11.610 -10.063 1.00 92.31 92 LYS A CA 1
ATOM 709 C C . LYS A 1 92 ? 5.473 12.184 -8.651 1.00 92.31 92 LYS A C 1
ATOM 711 O O . LYS A 1 92 ? 4.382 12.172 -8.082 1.00 92.31 92 LYS A O 1
ATOM 716 N N . ARG A 1 93 ? 6.564 12.686 -8.068 1.00 90.88 93 ARG A N 1
ATOM 717 C CA . ARG A 1 93 ? 6.531 13.354 -6.765 1.00 90.88 93 ARG A CA 1
ATOM 718 C C . ARG A 1 93 ? 5.749 14.668 -6.825 1.00 90.88 93 ARG A C 1
ATOM 720 O O . ARG A 1 93 ? 4.985 14.926 -5.899 1.00 90.88 93 ARG A O 1
ATOM 727 N N . THR A 1 94 ? 5.882 15.461 -7.892 1.00 90.38 94 THR A N 1
ATOM 728 C CA . THR A 1 94 ? 5.086 16.694 -8.063 1.00 90.38 94 THR A CA 1
ATOM 729 C C . THR A 1 94 ? 3.611 16.391 -8.330 1.00 90.38 94 THR A C 1
ATOM 731 O O . THR A 1 94 ? 2.747 17.146 -7.901 1.00 90.38 94 THR A O 1
ATOM 734 N N . GLU A 1 95 ? 3.310 15.234 -8.924 1.00 89.62 95 GLU A N 1
ATOM 735 C CA . GLU A 1 95 ? 1.947 14.701 -9.087 1.00 89.62 95 GLU A CA 1
ATOM 736 C C . GLU A 1 95 ? 1.349 14.114 -7.789 1.00 89.62 95 GLU A C 1
ATOM 738 O O . GLU A 1 95 ? 0.226 13.608 -7.782 1.00 89.62 95 GLU A O 1
ATOM 743 N N . GLY A 1 96 ? 2.082 14.150 -6.670 1.00 84.12 96 GLY A N 1
ATOM 744 C CA . GLY A 1 96 ? 1.588 13.711 -5.362 1.00 84.12 96 GLY A CA 1
ATOM 745 C C . GLY A 1 96 ? 1.555 12.192 -5.156 1.00 84.12 96 GLY A C 1
ATOM 746 O O . GLY A 1 96 ? 0.856 11.714 -4.248 1.00 84.12 96 GLY A O 1
ATOM 747 N N . ILE A 1 97 ? 2.299 11.427 -5.966 1.00 87.31 97 ILE A N 1
ATOM 748 C CA . ILE A 1 97 ? 2.474 9.979 -5.791 1.00 87.31 97 ILE A CA 1
ATOM 749 C C . ILE A 1 97 ? 3.225 9.691 -4.483 1.00 87.31 97 ILE A C 1
ATOM 751 O O . ILE A 1 97 ? 4.231 10.319 -4.165 1.00 87.31 97 ILE A O 1
ATOM 755 N N . GLU A 1 98 ? 2.748 8.702 -3.721 1.00 86.12 98 GLU A N 1
ATOM 756 C CA . GLU A 1 98 ? 3.338 8.323 -2.433 1.00 86.12 98 GLU A CA 1
ATOM 757 C C . GLU A 1 98 ? 4.813 7.897 -2.551 1.00 86.12 98 GLU A C 1
ATOM 759 O O . GLU A 1 98 ? 5.164 7.045 -3.373 1.00 86.12 98 GLU A O 1
ATOM 764 N N . GLU A 1 99 ? 5.657 8.359 -1.621 1.00 88.50 99 GLU A N 1
ATOM 765 C CA . GLU A 1 99 ? 7.094 8.031 -1.567 1.00 88.50 99 GLU A CA 1
ATOM 766 C C . GLU A 1 99 ? 7.350 6.516 -1.453 1.00 88.50 99 GLU A C 1
ATOM 768 O O . GLU A 1 99 ? 8.371 5.983 -1.889 1.00 88.50 99 GLU A O 1
ATOM 773 N N . LYS A 1 100 ? 6.396 5.764 -0.893 1.00 86.38 100 LYS A N 1
ATOM 774 C CA . LYS A 1 100 ? 6.441 4.297 -0.881 1.00 86.38 100 LYS A CA 1
ATOM 775 C C . LYS A 1 100 ? 6.422 3.706 -2.292 1.00 86.38 100 LYS A C 1
ATOM 777 O O . LYS A 1 100 ? 7.111 2.718 -2.527 1.00 86.38 100 LYS A O 1
ATOM 782 N N . THR A 1 101 ? 5.631 4.265 -3.200 1.00 91.12 101 THR A N 1
ATOM 783 C CA . THR A 1 101 ? 5.540 3.817 -4.596 1.00 91.12 101 THR A CA 1
ATOM 784 C C . THR A 1 101 ? 6.795 4.222 -5.364 1.00 91.12 101 THR A C 1
ATOM 786 O O . THR A 1 101 ? 7.367 3.387 -6.058 1.00 91.12 101 THR A O 1
ATOM 789 N N . LEU A 1 102 ? 7.301 5.441 -5.155 1.00 94.19 102 LEU A N 1
ATOM 790 C CA . LEU A 1 102 ? 8.547 5.917 -5.776 1.00 94.19 102 LEU A CA 1
ATOM 791 C C . LEU A 1 102 ? 9.746 5.022 -5.418 1.00 94.19 102 LEU A C 1
ATOM 793 O O . LEU A 1 102 ? 10.501 4.585 -6.292 1.00 94.19 102 LEU A O 1
ATOM 797 N N . ARG A 1 103 ? 9.856 4.635 -4.139 1.00 93.44 103 ARG A N 1
ATOM 798 C CA . ARG A 1 103 ? 10.861 3.669 -3.664 1.00 93.44 103 ARG A CA 1
ATOM 799 C C . ARG A 1 103 ? 10.749 2.292 -4.320 1.00 93.44 103 ARG A C 1
ATOM 801 O O . ARG A 1 103 ? 11.762 1.604 -4.437 1.00 93.44 103 ARG A O 1
ATOM 808 N N . GLN A 1 104 ? 9.560 1.868 -4.757 1.00 94.31 104 GLN A N 1
ATOM 809 C CA . GLN A 1 104 ? 9.401 0.576 -5.435 1.00 94.31 104 GLN A CA 1
ATOM 810 C C . GLN A 1 104 ? 10.019 0.568 -6.838 1.00 94.31 104 GLN A C 1
ATOM 812 O O . GLN A 1 104 ? 10.557 -0.468 -7.228 1.00 94.31 104 GLN A O 1
ATOM 817 N N . TYR A 1 105 ? 9.999 1.686 -7.573 1.00 96.62 105 TYR A N 1
ATOM 818 C CA . TYR A 1 105 ? 10.700 1.782 -8.860 1.00 96.62 105 TYR A CA 1
ATOM 819 C C . TYR A 1 105 ? 12.219 1.743 -8.675 1.00 96.62 105 TYR A C 1
ATOM 821 O O . TYR A 1 105 ? 12.896 1.007 -9.386 1.00 96.62 105 TYR A O 1
ATOM 829 N N . LEU A 1 106 ? 12.748 2.447 -7.666 1.00 95.25 106 LEU A N 1
ATOM 830 C CA . LEU A 1 106 ? 14.183 2.406 -7.343 1.00 95.25 106 LEU A CA 1
ATOM 831 C C . LEU A 1 106 ? 14.622 1.000 -6.923 1.00 95.25 106 LEU A C 1
ATOM 833 O O . LEU A 1 106 ? 15.631 0.489 -7.401 1.00 95.25 106 LEU A O 1
ATOM 837 N N . SER A 1 107 ? 13.820 0.342 -6.079 1.00 93.94 107 SER A N 1
ATOM 838 C CA . SER A 1 107 ? 14.069 -1.047 -5.673 1.00 93.94 107 SER A CA 1
ATOM 839 C C . SER A 1 107 ? 14.014 -2.007 -6.864 1.00 93.94 107 SER A C 1
ATOM 841 O O . SER A 1 107 ? 14.738 -2.996 -6.885 1.00 93.94 107 SER A O 1
ATOM 843 N N . PHE A 1 108 ? 13.154 -1.733 -7.852 1.00 96.19 108 PHE A N 1
ATOM 844 C CA . PHE A 1 108 ? 13.107 -2.501 -9.092 1.00 96.19 108 PHE A CA 1
ATOM 845 C C . PHE A 1 108 ? 14.385 -2.313 -9.918 1.00 96.19 108 PHE A C 1
ATOM 847 O O . PHE A 1 108 ? 14.955 -3.322 -10.320 1.00 96.19 108 PHE A O 1
ATOM 854 N N . ALA A 1 109 ? 14.841 -1.074 -10.137 1.00 96.75 109 ALA A N 1
ATOM 855 C CA . ALA A 1 109 ? 16.044 -0.801 -10.927 1.00 96.75 109 ALA A CA 1
ATOM 856 C C . ALA A 1 109 ? 17.272 -1.512 -10.335 1.00 96.75 109 ALA A C 1
ATOM 858 O O . ALA A 1 109 ? 17.942 -2.257 -11.042 1.00 96.75 109 ALA A O 1
ATOM 859 N N . ALA A 1 110 ? 17.475 -1.393 -9.018 1.00 94.62 110 ALA A N 1
ATOM 860 C CA . ALA A 1 110 ? 18.571 -2.066 -8.318 1.00 94.62 110 ALA A CA 1
ATOM 861 C C . ALA A 1 110 ? 18.476 -3.603 -8.385 1.00 94.62 110 ALA A C 1
ATOM 863 O O . ALA A 1 110 ? 19.480 -4.286 -8.567 1.00 94.62 110 ALA A O 1
ATOM 864 N N . LEU A 1 111 ? 17.269 -4.169 -8.254 1.00 95.25 111 LEU A N 1
ATOM 865 C CA . LEU A 1 111 ? 17.066 -5.615 -8.382 1.00 95.25 111 LEU A CA 1
ATOM 866 C C . LEU A 1 111 ? 17.345 -6.106 -9.810 1.00 95.25 111 LEU A C 1
ATOM 868 O O . LEU A 1 111 ? 17.913 -7.181 -9.982 1.00 95.25 111 LEU A O 1
ATOM 872 N N . PHE A 1 112 ? 16.922 -5.350 -10.824 1.00 97.19 112 PHE A N 1
ATOM 873 C CA . PHE A 1 112 ? 17.164 -5.705 -12.218 1.00 97.19 112 PHE A CA 1
ATOM 874 C C . PHE A 1 112 ? 18.660 -5.697 -12.533 1.00 97.19 112 PHE A C 1
ATOM 876 O O . PHE A 1 112 ? 19.163 -6.692 -13.045 1.00 97.19 112 PHE A O 1
ATOM 883 N N . GLU A 1 113 ? 19.363 -4.629 -12.150 1.00 95.94 113 GLU A N 1
ATOM 884 C CA . GLU A 1 113 ? 20.816 -4.508 -12.300 1.00 95.94 113 GLU A CA 1
ATOM 885 C C . GLU A 1 113 ? 21.547 -5.668 -11.614 1.00 95.94 113 GLU A C 1
ATOM 887 O O . GLU A 1 113 ? 22.371 -6.333 -12.235 1.00 95.94 113 GLU A O 1
ATOM 892 N N . MET A 1 114 ? 21.190 -5.979 -10.364 1.00 94.69 114 MET A N 1
ATOM 893 C CA . MET A 1 114 ? 21.817 -7.067 -9.609 1.00 94.69 114 MET A CA 1
ATOM 894 C C . MET A 1 114 ? 21.632 -8.436 -10.281 1.00 94.69 114 MET A C 1
ATOM 896 O O . MET A 1 114 ? 22.565 -9.237 -10.294 1.00 94.69 114 MET A O 1
ATOM 900 N N . LEU A 1 115 ? 20.450 -8.719 -10.842 1.00 95.44 115 LEU A N 1
ATOM 901 C CA . LEU A 1 115 ? 20.160 -10.014 -11.467 1.00 95.44 115 LEU A CA 1
ATOM 902 C C . LEU A 1 115 ? 20.675 -10.136 -12.903 1.00 95.44 115 LEU A C 1
ATOM 904 O O . LEU A 1 115 ? 21.085 -11.222 -13.304 1.00 95.44 115 LEU A O 1
ATOM 908 N N . MET A 1 116 ? 20.622 -9.064 -13.689 1.00 95.81 116 MET A N 1
ATOM 909 C CA . MET A 1 116 ? 21.007 -9.110 -15.102 1.00 95.81 116 MET A CA 1
ATOM 910 C C . MET A 1 116 ? 22.458 -8.694 -15.342 1.00 95.81 116 MET A C 1
ATOM 912 O O . MET A 1 116 ? 23.020 -9.032 -16.378 1.00 95.81 116 MET A O 1
ATOM 916 N N . GLY A 1 117 ? 23.075 -7.982 -14.397 1.00 94.88 117 GLY A N 1
ATOM 917 C CA . GLY A 1 117 ? 24.438 -7.463 -14.513 1.00 94.88 117 GLY A CA 1
ATOM 918 C C . GLY A 1 117 ? 24.566 -6.221 -15.402 1.00 94.88 117 GLY A C 1
ATOM 919 O O . GLY A 1 117 ? 25.679 -5.758 -15.633 1.00 94.88 117 GLY A O 1
ATOM 920 N N . HIS A 1 118 ? 23.453 -5.686 -15.906 1.00 94.25 118 HIS A N 1
ATOM 921 C CA . HIS A 1 118 ? 23.391 -4.430 -16.647 1.00 94.25 118 HIS A CA 1
ATOM 922 C C . HIS A 1 118 ? 22.031 -3.754 -16.429 1.00 94.25 118 HIS A C 1
ATOM 924 O O . HIS A 1 118 ? 21.027 -4.418 -16.155 1.00 94.25 118 HIS A O 1
ATOM 930 N N . ASP A 1 119 ? 21.991 -2.432 -16.576 1.00 95.88 119 ASP A N 1
ATOM 931 C CA . ASP A 1 119 ? 20.788 -1.620 -16.387 1.00 95.88 119 ASP A CA 1
ATOM 932 C C . ASP A 1 119 ? 20.560 -0.606 -17.523 1.00 95.88 119 ASP A C 1
ATOM 934 O O . ASP A 1 119 ? 19.714 0.274 -17.414 1.00 95.88 119 ASP A O 1
ATOM 938 N N . ASP A 1 120 ? 21.273 -0.721 -18.640 1.00 97.75 120 ASP A N 1
ATOM 939 C CA . ASP A 1 120 ? 21.061 0.147 -19.801 1.00 97.75 120 ASP A CA 1
ATOM 940 C C . ASP A 1 120 ? 19.807 -0.283 -20.583 1.00 97.75 120 ASP A C 1
ATOM 942 O O . ASP A 1 120 ? 19.794 -1.331 -21.240 1.00 97.75 120 ASP A O 1
ATOM 946 N N . ILE A 1 121 ? 18.750 0.540 -20.557 1.00 98.12 121 ILE A N 1
ATOM 947 C CA . ILE A 1 121 ? 17.472 0.245 -21.229 1.00 98.12 121 ILE A CA 1
ATOM 948 C C . ILE A 1 121 ? 17.619 0.048 -22.743 1.00 98.12 121 ILE A C 1
ATOM 950 O O . ILE A 1 121 ? 16.830 -0.682 -23.345 1.00 98.12 121 ILE A O 1
ATOM 954 N N . THR A 1 122 ? 18.633 0.654 -23.367 1.00 97.50 122 THR A N 1
ATOM 955 C CA . THR A 1 122 ? 18.884 0.528 -24.813 1.00 97.50 122 THR A CA 1
ATOM 956 C C . THR A 1 122 ? 19.487 -0.828 -25.182 1.00 97.50 122 THR A C 1
ATOM 958 O O . THR A 1 122 ? 19.406 -1.262 -26.336 1.00 97.50 122 THR A O 1
ATOM 961 N N . GLN A 1 123 ? 20.028 -1.552 -24.198 1.00 97.50 123 GLN A N 1
ATOM 962 C CA . GLN A 1 123 ? 20.631 -2.876 -24.358 1.00 97.50 123 GLN A CA 1
ATOM 963 C C . GLN A 1 123 ? 19.713 -4.009 -23.896 1.00 97.50 123 GLN A C 1
ATOM 965 O O . GLN A 1 123 ? 19.880 -5.135 -24.350 1.00 97.50 123 GLN A O 1
ATOM 970 N N . ILE A 1 124 ? 18.704 -3.723 -23.067 1.00 98.06 124 ILE A N 1
ATOM 971 C CA . ILE A 1 124 ? 17.736 -4.728 -22.609 1.00 98.06 124 ILE A CA 1
ATOM 972 C C . ILE A 1 124 ? 16.926 -5.274 -23.794 1.00 98.06 124 ILE A C 1
ATOM 974 O O . ILE A 1 124 ? 16.349 -4.531 -24.594 1.00 98.06 124 ILE A O 1
ATOM 978 N N . ARG A 1 125 ? 16.856 -6.602 -23.897 1.00 97.44 125 ARG A N 1
ATOM 979 C CA . ARG A 1 125 ? 16.089 -7.350 -24.898 1.00 97.44 125 ARG A CA 1
ATOM 980 C C . ARG A 1 125 ? 15.082 -8.281 -24.228 1.00 97.44 125 ARG A C 1
ATOM 982 O O . ARG A 1 125 ? 15.127 -8.573 -23.035 1.00 97.44 125 ARG A O 1
ATOM 989 N N . GLN A 1 126 ? 14.147 -8.803 -25.019 1.00 97.38 126 GLN A N 1
ATOM 990 C CA . GLN A 1 126 ? 13.126 -9.731 -24.518 1.00 97.38 126 GLN A CA 1
ATOM 991 C C . GLN A 1 126 ? 13.694 -10.995 -23.820 1.00 97.38 126 GLN A C 1
ATOM 993 O O . GLN A 1 126 ? 13.091 -11.430 -22.830 1.00 97.38 126 GLN A O 1
ATOM 998 N N . PRO A 1 127 ? 14.811 -11.609 -24.276 1.00 97.69 127 PRO A N 1
ATOM 999 C CA . PRO A 1 127 ? 15.453 -12.716 -23.563 1.00 97.69 127 PRO A CA 1
ATOM 1000 C C . PRO A 1 127 ? 15.922 -12.353 -22.149 1.00 97.69 127 PRO A C 1
ATOM 1002 O O . PRO A 1 127 ? 15.738 -13.170 -21.247 1.00 97.69 127 PRO A O 1
ATOM 1005 N N . ASP A 1 128 ? 16.411 -11.132 -21.930 1.00 97.75 128 ASP A N 1
ATOM 1006 C CA . ASP A 1 128 ? 16.840 -10.653 -20.610 1.00 97.75 128 ASP A CA 1
ATOM 1007 C C . ASP A 1 128 ? 15.655 -10.611 -19.650 1.00 97.75 128 ASP A C 1
ATOM 1009 O O . ASP A 1 128 ? 15.705 -11.152 -18.551 1.00 97.75 128 ASP A O 1
ATOM 1013 N N . VAL A 1 129 ? 14.509 -10.096 -20.106 1.00 97.94 129 VAL A N 1
ATOM 1014 C CA . VAL A 1 129 ? 13.280 -10.078 -19.295 1.00 97.94 129 VAL A CA 1
ATOM 1015 C C . VAL A 1 129 ? 12.783 -11.495 -18.982 1.00 97.94 129 VAL A C 1
ATOM 1017 O O . VAL A 1 129 ? 12.216 -11.748 -17.913 1.00 97.94 129 VAL A O 1
ATOM 1020 N N . LYS A 1 130 ? 12.992 -12.451 -19.897 1.00 97.81 130 LYS A N 1
ATOM 1021 C CA . LYS A 1 130 ? 12.675 -13.867 -19.661 1.00 97.81 130 LYS A CA 1
ATOM 1022 C C . LYS A 1 130 ? 13.600 -14.471 -18.599 1.00 97.81 130 LYS A C 1
ATOM 1024 O O . LYS A 1 130 ? 13.089 -15.190 -17.739 1.00 97.81 130 LYS A O 1
ATOM 1029 N N . ALA A 1 131 ? 14.900 -14.178 -18.652 1.00 97.44 131 ALA A N 1
ATOM 1030 C CA . ALA A 1 131 ? 15.887 -14.610 -17.663 1.00 97.44 131 ALA A CA 1
ATOM 1031 C C . ALA A 1 131 ? 15.600 -13.988 -16.290 1.00 97.44 131 ALA A C 1
ATOM 1033 O O . ALA A 1 131 ? 15.390 -14.718 -15.326 1.00 97.44 131 ALA A O 1
ATOM 1034 N N . PHE A 1 132 ? 15.408 -12.670 -16.232 1.00 97.81 132 PHE A N 1
ATOM 1035 C CA . PHE A 1 132 ? 14.992 -11.941 -15.034 1.00 97.81 132 PHE A CA 1
ATOM 1036 C C . PHE A 1 132 ? 13.746 -12.564 -14.390 1.00 97.81 132 PHE A C 1
ATOM 1038 O O . PHE A 1 132 ? 13.726 -12.881 -13.203 1.00 97.81 132 PHE A O 1
ATOM 1045 N N . ARG A 1 133 ? 12.695 -12.835 -15.178 1.00 97.44 133 ARG A N 1
ATOM 1046 C CA . ARG A 1 133 ? 11.480 -13.508 -14.685 1.00 97.44 133 ARG A CA 1
ATOM 1047 C C . ARG A 1 133 ? 11.751 -14.917 -14.145 1.00 97.44 133 ARG A C 1
ATOM 1049 O O . ARG A 1 133 ? 11.028 -15.356 -13.245 1.00 97.44 133 ARG A O 1
ATOM 1056 N N . ALA A 1 134 ? 12.692 -15.654 -14.733 1.00 96.50 134 ALA A N 1
ATOM 1057 C CA . ALA A 1 134 ? 13.078 -16.976 -14.251 1.00 96.50 134 ALA A CA 1
ATOM 1058 C C . ALA A 1 134 ? 13.786 -16.869 -12.893 1.00 96.50 134 ALA A C 1
ATOM 1060 O O . ALA A 1 134 ? 13.385 -17.569 -11.963 1.00 96.50 134 ALA A O 1
ATOM 1061 N N . ASP A 1 135 ? 14.713 -15.922 -12.750 1.00 96.44 135 ASP A N 1
ATOM 1062 C CA . ASP A 1 135 ? 15.425 -15.652 -11.500 1.00 96.44 135 ASP A CA 1
ATOM 1063 C C . ASP A 1 135 ? 14.454 -15.229 -10.385 1.00 96.44 135 ASP A C 1
ATOM 1065 O O . ASP A 1 135 ? 14.451 -15.828 -9.311 1.00 96.44 135 ASP A O 1
ATOM 1069 N N . LEU A 1 136 ? 13.501 -14.323 -10.649 1.00 96.31 136 LEU A N 1
ATOM 1070 C CA . LEU A 1 136 ? 12.468 -13.952 -9.662 1.00 96.31 136 LEU A CA 1
ATOM 1071 C C . LEU A 1 136 ? 11.639 -15.152 -9.159 1.00 96.31 136 LEU A C 1
ATOM 1073 O O . LEU A 1 136 ? 11.105 -15.132 -8.047 1.00 96.31 136 LEU A O 1
ATOM 1077 N N . ALA A 1 137 ? 11.493 -16.201 -9.971 1.00 95.12 137 ALA A N 1
ATOM 1078 C CA . ALA A 1 137 ? 10.785 -17.420 -9.589 1.00 95.12 137 ALA A CA 1
ATOM 1079 C C . ALA A 1 137 ? 11.644 -18.398 -8.771 1.00 95.12 137 ALA A C 1
ATOM 1081 O O . ALA A 1 137 ? 11.101 -19.370 -8.251 1.00 95.12 137 ALA A O 1
ATOM 1082 N N . GLN A 1 138 ? 12.942 -18.132 -8.643 1.00 94.62 138 GLN A N 1
ATOM 1083 C CA . GLN A 1 138 ? 13.921 -18.943 -7.921 1.00 94.62 138 GLN A CA 1
ATOM 1084 C C . GLN A 1 138 ? 14.544 -18.207 -6.726 1.00 94.62 138 GLN A C 1
ATOM 1086 O O . GLN A 1 138 ? 15.207 -18.830 -5.912 1.00 94.62 138 GLN A O 1
ATOM 1091 N N . MET A 1 139 ? 14.311 -16.904 -6.565 1.00 93.50 139 MET A N 1
ATOM 1092 C CA . MET A 1 139 ? 14.812 -16.142 -5.417 1.00 93.50 139 MET A CA 1
ATOM 1093 C C . MET A 1 139 ? 14.055 -16.436 -4.108 1.00 93.50 139 MET A C 1
ATOM 1095 O O . MET A 1 139 ? 12.886 -16.834 -4.138 1.00 93.50 139 MET A O 1
ATOM 1099 N N . PRO A 1 140 ? 14.644 -16.158 -2.929 1.00 93.94 140 PRO A N 1
ATOM 1100 C CA . PRO A 1 140 ? 13.950 -16.284 -1.649 1.00 93.94 140 PRO A CA 1
ATOM 1101 C C . PRO A 1 140 ? 12.729 -15.354 -1.551 1.00 93.94 140 PRO A C 1
ATOM 1103 O O . PRO A 1 140 ? 12.818 -14.158 -1.823 1.00 93.94 140 PRO A O 1
ATOM 1106 N N . LYS A 1 141 ? 11.595 -15.854 -1.041 1.00 92.00 141 LYS A N 1
ATOM 1107 C CA . LYS A 1 141 ? 10.344 -15.075 -0.878 1.00 92.00 141 LYS A CA 1
ATOM 1108 C C . LYS A 1 141 ? 10.479 -13.812 -0.028 1.00 92.00 141 LYS A C 1
ATOM 1110 O O . LYS A 1 141 ? 9.697 -12.875 -0.176 1.00 92.00 141 LYS A O 1
ATOM 1115 N N . ASN A 1 142 ? 11.421 -13.820 0.910 1.00 87.25 142 ASN A N 1
ATOM 1116 C CA . ASN A 1 142 ? 11.644 -12.736 1.863 1.00 87.25 142 ASN A CA 1
ATOM 1117 C C . ASN A 1 142 ? 12.810 -11.819 1.476 1.00 87.25 142 ASN A C 1
ATOM 1119 O O . ASN A 1 142 ? 13.201 -10.993 2.298 1.00 87.25 142 ASN A O 1
ATOM 1123 N N . TRP A 1 143 ? 13.353 -11.955 0.263 1.00 87.06 143 TRP A N 1
ATOM 1124 C CA . TRP A 1 143 ? 14.417 -11.084 -0.227 1.00 87.06 143 TRP A CA 1
ATOM 1125 C C . TRP A 1 143 ? 14.003 -9.600 -0.181 1.00 87.06 143 TRP A C 1
ATOM 1127 O O . TRP A 1 143 ? 12.832 -9.260 -0.374 1.00 87.06 143 TRP A O 1
ATOM 1137 N N . GLY A 1 144 ? 14.963 -8.722 0.127 1.00 80.56 144 GLY A N 1
ATOM 1138 C CA . GLY A 1 144 ? 14.763 -7.273 0.229 1.00 80.56 144 GLY A CA 1
ATOM 1139 C C . GLY A 1 144 ? 14.108 -6.797 1.534 1.00 80.56 144 GLY A C 1
ATOM 1140 O O . GLY A 1 144 ? 13.822 -5.609 1.674 1.00 80.56 144 GLY A O 1
ATOM 1141 N N . LYS A 1 145 ? 13.861 -7.696 2.502 1.00 80.31 145 LYS A N 1
ATOM 1142 C CA . LYS A 1 145 ? 13.320 -7.338 3.831 1.00 80.31 145 LYS A CA 1
ATOM 1143 C C . LYS A 1 145 ? 14.397 -6.985 4.859 1.00 80.31 145 LYS A C 1
ATOM 1145 O O . LYS A 1 145 ? 14.060 -6.424 5.900 1.00 80.31 145 LYS A O 1
ATOM 1150 N N . SER A 1 146 ? 15.657 -7.319 4.591 1.00 80.62 146 SER A N 1
ATOM 1151 C CA . SER A 1 146 ? 16.807 -6.985 5.432 1.00 80.62 146 SER A CA 1
ATOM 1152 C C . SER A 1 146 ? 17.788 -6.096 4.663 1.00 80.62 146 SER A C 1
ATOM 1154 O O . SER A 1 146 ? 18.003 -6.353 3.477 1.00 80.62 146 SER A O 1
ATOM 1156 N N . PRO A 1 147 ? 18.455 -5.123 5.315 1.00 77.56 147 PRO A N 1
ATOM 1157 C CA . PRO A 1 147 ? 19.546 -4.366 4.698 1.00 77.56 147 PRO A CA 1
ATOM 1158 C C . PRO A 1 147 ? 20.647 -5.262 4.117 1.00 77.56 147 PRO A C 1
ATOM 1160 O O . PRO A 1 147 ? 21.227 -4.937 3.090 1.00 77.56 147 PRO A O 1
ATOM 1163 N N . LYS A 1 148 ? 20.889 -6.435 4.724 1.00 79.25 148 LYS A N 1
ATOM 1164 C CA . LYS A 1 148 ? 21.871 -7.407 4.217 1.00 79.25 148 LYS A CA 1
ATOM 1165 C C . LYS A 1 148 ? 21.516 -7.935 2.828 1.00 79.25 148 LYS A C 1
ATOM 1167 O O . LYS A 1 148 ? 22.411 -8.148 2.029 1.00 79.25 148 LYS A O 1
ATOM 1172 N N . ASP A 1 149 ? 20.226 -8.116 2.538 1.00 78.75 149 ASP A N 1
ATOM 1173 C CA . ASP A 1 149 ? 19.792 -8.645 1.240 1.00 78.75 149 ASP A CA 1
ATOM 1174 C C . ASP A 1 149 ? 19.996 -7.621 0.105 1.00 78.75 149 ASP A C 1
ATOM 1176 O O . ASP A 1 149 ? 20.042 -8.017 -1.056 1.00 78.75 149 ASP A O 1
ATOM 1180 N N . GLN A 1 150 ? 20.112 -6.323 0.423 1.00 74.12 150 GLN A N 1
ATOM 1181 C CA . GLN A 1 150 ? 20.348 -5.258 -0.564 1.00 74.12 150 GLN A CA 1
ATOM 1182 C C . GLN A 1 150 ? 21.806 -5.184 -1.031 1.00 74.12 150 GLN A C 1
ATOM 1184 O O . GLN A 1 150 ? 22.062 -4.650 -2.103 1.00 74.12 150 GLN A O 1
ATOM 1189 N N . ALA A 1 151 ? 22.746 -5.708 -0.239 1.00 81.62 151 ALA A N 1
ATOM 1190 C CA . ALA A 1 151 ? 24.167 -5.751 -0.580 1.00 81.62 151 ALA A CA 1
ATOM 1191 C C . ALA A 1 151 ? 24.589 -7.078 -1.236 1.00 81.62 151 ALA A C 1
ATOM 1193 O O . ALA A 1 151 ? 25.744 -7.219 -1.626 1.00 81.62 151 ALA A O 1
ATOM 1194 N N . SER A 1 152 ? 23.681 -8.055 -1.326 1.00 85.94 152 SER A N 1
ATOM 1195 C CA . SER A 1 152 ? 23.998 -9.379 -1.854 1.00 85.94 152 SER A CA 1
ATOM 1196 C C . SER A 1 152 ? 24.082 -9.402 -3.373 1.00 85.94 152 SER A C 1
ATOM 1198 O O . SER A 1 152 ? 23.284 -8.774 -4.070 1.00 85.94 152 SER A O 1
ATOM 1200 N N . THR A 1 153 ? 25.010 -10.208 -3.877 1.00 92.00 153 THR A N 1
ATOM 1201 C CA . THR A 1 153 ? 25.139 -10.495 -5.308 1.00 92.00 153 THR A CA 1
ATOM 1202 C C . THR A 1 153 ? 24.101 -11.520 -5.766 1.00 92.00 153 THR A C 1
ATOM 1204 O O . THR A 1 153 ? 23.503 -12.237 -4.955 1.00 92.00 153 THR A O 1
ATOM 1207 N N . ARG A 1 154 ? 23.910 -11.642 -7.085 1.00 92.75 154 ARG A N 1
ATOM 1208 C CA . ARG A 1 154 ? 23.043 -12.669 -7.676 1.00 92.75 154 ARG A CA 1
ATOM 1209 C C . ARG A 1 154 ? 23.386 -14.066 -7.168 1.00 92.75 154 ARG A C 1
ATOM 1211 O O . ARG A 1 154 ? 22.495 -14.788 -6.722 1.00 92.75 154 ARG A O 1
ATOM 1218 N N . ASP A 1 155 ? 24.663 -14.429 -7.200 1.00 92.94 155 ASP A N 1
ATOM 1219 C CA . ASP A 1 155 ? 25.114 -15.773 -6.841 1.00 92.94 155 ASP A CA 1
ATOM 1220 C C . ASP A 1 155 ? 24.865 -16.079 -5.362 1.00 92.94 155 ASP A C 1
ATOM 1222 O O . ASP A 1 155 ? 24.378 -17.159 -5.031 1.00 92.94 155 ASP A O 1
ATOM 1226 N N . GLU A 1 156 ? 25.086 -15.110 -4.470 1.00 92.38 156 GLU A N 1
ATOM 1227 C CA . GLU A 1 156 ? 24.760 -15.248 -3.047 1.00 92.38 156 GLU A CA 1
ATOM 1228 C C . GLU A 1 156 ? 23.262 -15.458 -2.817 1.00 92.38 156 GLU A C 1
ATOM 1230 O O . GLU A 1 156 ? 22.856 -16.317 -2.026 1.00 92.38 156 GLU A O 1
ATOM 1235 N N . VAL A 1 157 ? 22.417 -14.687 -3.509 1.00 92.50 157 VAL A N 1
ATOM 1236 C CA . VAL A 1 157 ? 20.962 -14.799 -3.370 1.00 92.50 157 VAL A CA 1
ATOM 1237 C C . VAL A 1 157 ? 20.466 -16.151 -3.879 1.00 92.50 157 VAL A C 1
ATOM 1239 O O . VAL A 1 157 ? 19.623 -16.777 -3.228 1.00 92.50 157 VAL A O 1
ATOM 1242 N N . MET A 1 158 ? 20.997 -16.623 -5.005 1.00 93.38 158 MET A N 1
ATOM 1243 C CA . MET A 1 158 ? 20.615 -17.904 -5.601 1.00 93.38 158 MET A CA 1
ATOM 1244 C C . MET A 1 158 ? 21.145 -19.091 -4.782 1.00 93.38 158 MET A C 1
ATOM 1246 O O . MET A 1 158 ? 20.405 -20.046 -4.544 1.00 93.38 158 MET A O 1
ATOM 1250 N N . ALA A 1 159 ? 22.363 -19.005 -4.236 1.00 93.06 159 ALA A N 1
ATOM 1251 C CA . ALA A 1 159 ? 22.897 -19.997 -3.300 1.00 93.06 159 ALA A CA 1
ATOM 1252 C C . ALA A 1 159 ? 22.066 -20.068 -2.008 1.00 93.06 159 ALA A C 1
ATOM 1254 O O . ALA A 1 159 ? 21.721 -21.152 -1.529 1.00 93.06 159 ALA A O 1
ATOM 1255 N N . LYS A 1 160 ? 21.657 -18.912 -1.469 1.00 90.75 160 LYS A N 1
ATOM 1256 C CA . LYS A 1 160 ? 20.739 -18.845 -0.326 1.00 90.75 160 LYS A CA 1
ATOM 1257 C C . LYS A 1 160 ? 19.393 -19.479 -0.664 1.00 90.75 160 LYS A C 1
ATOM 1259 O O . LYS A 1 160 ? 18.865 -20.217 0.158 1.00 90.75 160 LYS A O 1
ATOM 1264 N N . ALA A 1 161 ? 18.846 -19.244 -1.855 1.00 92.94 161 ALA A N 1
ATOM 1265 C CA . ALA A 1 161 ? 17.597 -19.873 -2.272 1.00 92.94 161 ALA A CA 1
ATOM 1266 C C . ALA A 1 161 ? 17.698 -21.401 -2.343 1.00 92.94 161 ALA A C 1
ATOM 1268 O O . ALA A 1 161 ? 16.790 -22.084 -1.879 1.00 92.94 161 ALA A O 1
ATOM 1269 N N . ALA A 1 162 ? 18.812 -21.931 -2.851 1.00 92.88 162 ALA A N 1
ATOM 1270 C CA . ALA A 1 162 ? 19.039 -23.370 -2.965 1.00 92.88 162 ALA A CA 1
ATOM 1271 C C . ALA A 1 162 ? 19.082 -24.100 -1.608 1.00 92.88 162 ALA A C 1
ATOM 1273 O O . ALA A 1 162 ? 18.784 -25.290 -1.547 1.00 92.88 162 ALA A O 1
ATOM 1274 N N . SER A 1 163 ? 19.417 -23.400 -0.518 1.00 93.12 163 SER A N 1
ATOM 1275 C CA . SER A 1 163 ? 19.403 -23.966 0.843 1.00 93.12 163 SER A CA 1
ATOM 1276 C C . SER A 1 163 ? 18.045 -23.868 1.551 1.00 93.12 163 SER A C 1
ATOM 1278 O O . SER A 1 163 ? 17.885 -24.394 2.653 1.00 93.12 163 SER A O 1
ATOM 1280 N N . LEU A 1 164 ? 17.056 -23.200 0.948 1.00 93.50 164 LEU A N 1
ATOM 1281 C CA . LEU A 1 164 ? 15.742 -23.005 1.549 1.00 93.50 164 LEU A CA 1
ATOM 1282 C C . LEU A 1 164 ? 14.742 -24.099 1.138 1.00 93.50 164 LEU A C 1
ATOM 1284 O O . LEU A 1 164 ? 14.797 -24.611 0.020 1.00 93.50 164 LEU A O 1
ATOM 1288 N N . PRO A 1 165 ? 13.754 -24.408 2.000 1.00 94.19 165 PRO A N 1
ATOM 1289 C CA . PRO A 1 165 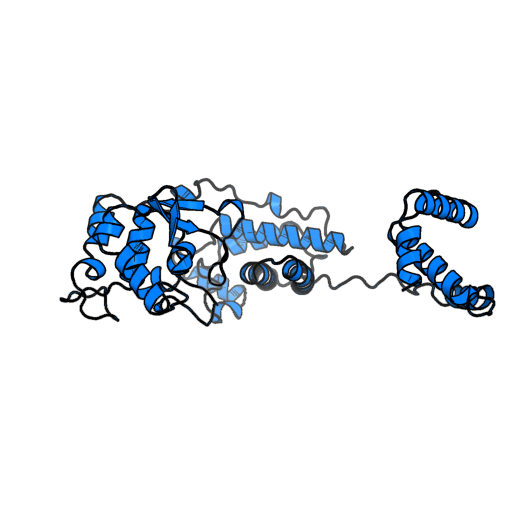? 12.629 -25.256 1.625 1.00 94.19 165 PRO A CA 1
ATOM 1290 C C . PRO A 1 165 ? 11.872 -24.718 0.394 1.00 94.19 165 PRO A C 1
ATOM 1292 O O . PRO A 1 165 ? 11.742 -23.494 0.253 1.00 94.19 165 PRO A O 1
ATOM 1295 N N . PRO A 1 166 ? 11.286 -25.587 -0.457 1.00 91.19 166 PRO A N 1
ATOM 1296 C CA . PRO A 1 166 ? 10.580 -25.162 -1.671 1.00 91.19 166 PRO A CA 1
ATOM 1297 C C . PRO A 1 166 ? 9.463 -24.133 -1.435 1.00 91.19 166 PRO A C 1
ATOM 1299 O O . PRO A 1 166 ? 9.229 -23.264 -2.273 1.00 91.19 166 PRO A O 1
ATOM 1302 N N . ASP A 1 167 ? 8.792 -24.159 -0.278 1.00 92.25 167 ASP A N 1
ATOM 1303 C CA . ASP A 1 167 ? 7.740 -23.195 0.068 1.00 92.25 167 ASP A CA 1
ATOM 1304 C C . ASP A 1 167 ? 8.277 -21.787 0.386 1.00 92.25 167 ASP A C 1
ATOM 1306 O O . ASP A 1 167 ? 7.494 -20.833 0.440 1.00 92.25 167 ASP A O 1
ATOM 1310 N N . LYS A 1 168 ? 9.590 -21.620 0.580 1.00 92.62 168 LYS A N 1
ATOM 1311 C CA . LYS A 1 168 ? 10.258 -20.333 0.845 1.00 92.62 168 LYS A CA 1
ATOM 1312 C C . LYS A 1 168 ? 10.930 -19.732 -0.388 1.00 92.62 168 LYS A C 1
ATOM 1314 O O . LYS A 1 168 ? 11.440 -18.613 -0.303 1.00 92.62 168 LYS A O 1
ATOM 1319 N N . VAL A 1 169 ? 10.885 -20.428 -1.517 1.00 94.25 169 VAL A N 1
ATOM 1320 C CA . VAL A 1 169 ? 11.517 -20.034 -2.778 1.00 94.25 169 VAL A CA 1
ATOM 1321 C C . VAL A 1 169 ? 10.458 -19.575 -3.785 1.00 94.25 169 VAL A C 1
ATOM 1323 O O . VAL A 1 169 ? 9.330 -20.068 -3.801 1.00 94.25 169 VAL A O 1
ATOM 1326 N N . GLY A 1 170 ? 10.813 -18.580 -4.594 1.00 94.56 170 GLY A N 1
ATOM 1327 C CA . GLY A 1 170 ? 10.005 -18.012 -5.665 1.00 94.56 170 GLY A CA 1
ATOM 1328 C C . GLY A 1 170 ? 9.046 -16.917 -5.211 1.00 94.56 170 GLY A C 1
ATOM 1329 O O . GLY A 1 170 ? 8.150 -17.129 -4.387 1.00 94.56 170 GLY A O 1
ATOM 1330 N N . LEU A 1 171 ? 9.193 -15.727 -5.799 1.00 93.88 171 LEU A N 1
ATOM 1331 C CA . LEU A 1 171 ? 8.285 -14.613 -5.548 1.00 93.88 171 LEU A CA 1
ATOM 1332 C C . LEU A 1 171 ? 6.857 -14.931 -6.020 1.00 93.88 171 LEU A C 1
ATOM 1334 O O . LEU A 1 171 ? 6.624 -15.702 -6.953 1.00 93.88 171 LEU A O 1
ATOM 1338 N N . SER A 1 172 ? 5.874 -14.294 -5.377 1.00 91.31 172 SER A N 1
ATOM 1339 C CA . SER A 1 172 ? 4.467 -14.463 -5.753 1.00 91.31 172 SER A CA 1
ATOM 1340 C C . SER A 1 172 ? 4.207 -13.985 -7.187 1.00 91.31 172 SER A C 1
ATOM 1342 O O . SER A 1 172 ? 4.844 -13.040 -7.655 1.00 91.31 172 SER A O 1
ATOM 1344 N N . VAL A 1 173 ? 3.217 -14.577 -7.866 1.00 92.81 173 VAL A N 1
ATOM 1345 C CA . VAL A 1 173 ? 2.811 -14.171 -9.227 1.00 92.81 173 VAL A CA 1
ATOM 1346 C C . VAL A 1 173 ? 2.545 -12.665 -9.316 1.00 92.81 173 VAL A C 1
ATOM 1348 O O . VAL A 1 173 ? 3.033 -12.012 -10.236 1.00 92.81 173 VAL A O 1
ATOM 1351 N N . GLY A 1 174 ? 1.831 -12.102 -8.338 1.00 93.31 174 GLY A N 1
ATOM 1352 C CA . GLY A 1 174 ? 1.543 -10.669 -8.289 1.00 93.31 174 GLY A CA 1
ATOM 1353 C C . GLY A 1 174 ? 2.793 -9.803 -8.100 1.00 93.31 174 GLY A C 1
ATOM 1354 O O . GLY A 1 174 ? 2.864 -8.712 -8.657 1.00 93.31 174 GLY A O 1
ATOM 1355 N N . THR A 1 175 ? 3.798 -10.286 -7.362 1.00 93.81 175 THR A N 1
ATOM 1356 C CA . THR A 1 175 ? 5.091 -9.596 -7.218 1.00 93.81 175 THR A CA 1
ATOM 1357 C C . THR A 1 175 ? 5.872 -9.621 -8.530 1.00 93.81 175 THR A C 1
ATOM 1359 O O . THR A 1 175 ? 6.329 -8.575 -8.978 1.00 93.81 175 THR A O 1
ATOM 1362 N N . ILE A 1 176 ? 5.969 -10.784 -9.183 1.00 95.81 176 ILE A N 1
ATOM 1363 C CA . ILE A 1 176 ? 6.650 -10.932 -10.480 1.00 95.81 176 ILE A CA 1
ATOM 1364 C C . ILE A 1 176 ? 6.010 -10.016 -11.526 1.00 95.81 176 ILE A C 1
ATOM 1366 O O . ILE A 1 176 ? 6.707 -9.255 -12.190 1.00 95.81 176 ILE A O 1
ATOM 1370 N N . ASN A 1 177 ? 4.679 -10.050 -11.645 1.00 96.81 177 ASN A N 1
ATOM 1371 C CA . ASN A 1 177 ? 3.957 -9.202 -12.592 1.00 96.81 177 ASN A CA 1
ATOM 1372 C C . ASN A 1 177 ? 4.194 -7.712 -12.321 1.00 96.81 177 ASN A C 1
ATOM 1374 O O . ASN A 1 177 ? 4.358 -6.962 -13.272 1.00 96.81 177 ASN A O 1
ATOM 1378 N N . ARG A 1 178 ? 4.292 -7.289 -11.053 1.00 96.31 178 ARG A N 1
ATOM 1379 C CA . ARG A 1 178 ? 4.605 -5.895 -10.710 1.00 96.31 178 ARG A CA 1
ATOM 1380 C C . ARG A 1 178 ? 5.990 -5.466 -11.191 1.00 96.31 178 ARG A C 1
ATOM 1382 O O . ARG A 1 178 ? 6.119 -4.372 -11.719 1.00 96.31 178 ARG A O 1
ATOM 1389 N N . HIS A 1 179 ? 7.011 -6.314 -11.049 1.00 97.12 179 HIS A N 1
ATOM 1390 C CA . HIS A 1 179 ? 8.337 -6.002 -11.595 1.00 97.12 179 HIS A CA 1
ATOM 1391 C C . HIS A 1 179 ? 8.309 -5.895 -13.129 1.00 97.12 179 HIS A C 1
ATOM 1393 O O . HIS A 1 179 ? 8.932 -4.996 -13.683 1.00 97.12 179 HIS A O 1
ATOM 1399 N N . LEU A 1 180 ? 7.548 -6.756 -13.815 1.00 98.06 180 LEU A N 1
ATOM 1400 C CA . LEU A 1 180 ? 7.358 -6.648 -15.268 1.00 98.06 180 LEU A CA 1
ATOM 1401 C C . LEU A 1 180 ? 6.622 -5.359 -15.662 1.00 98.06 180 LEU A C 1
ATOM 1403 O O . LEU A 1 180 ? 6.977 -4.742 -16.662 1.00 98.06 180 LEU A O 1
ATOM 1407 N N . ASP A 1 181 ? 5.631 -4.945 -14.874 1.00 97.88 181 ASP A N 1
ATOM 1408 C CA . ASP A 1 181 ? 4.894 -3.699 -15.092 1.00 97.88 181 ASP A CA 1
ATOM 1409 C C . ASP A 1 181 ? 5.791 -2.471 -14.876 1.00 97.88 181 ASP A C 1
ATOM 1411 O O . ASP A 1 181 ? 5.738 -1.537 -15.672 1.00 97.88 181 ASP A O 1
ATOM 1415 N N . HIS A 1 182 ? 6.671 -2.492 -13.867 1.00 97.88 182 HIS A N 1
ATOM 1416 C CA . HIS A 1 182 ? 7.666 -1.433 -13.668 1.00 97.88 182 HIS A CA 1
ATOM 1417 C C . HIS A 1 182 ? 8.628 -1.333 -14.852 1.00 97.88 182 HIS A C 1
ATOM 1419 O O . HIS A 1 182 ? 8.851 -0.231 -15.343 1.00 97.88 182 HIS A O 1
ATOM 1425 N N . LEU A 1 183 ? 9.157 -2.460 -15.347 1.00 98.25 183 LEU A N 1
ATOM 1426 C CA . LEU A 1 183 ? 10.018 -2.444 -16.531 1.00 98.25 183 LEU A CA 1
ATOM 1427 C C . LEU A 1 183 ? 9.282 -1.887 -17.752 1.00 98.25 183 LEU A C 1
ATOM 1429 O O . LEU A 1 183 ? 9.859 -1.112 -18.504 1.00 98.25 183 LEU A O 1
ATOM 1433 N N . ASN A 1 184 ? 8.013 -2.264 -17.945 1.00 97.88 184 ASN A N 1
ATOM 1434 C CA . ASN A 1 184 ? 7.203 -1.740 -19.044 1.00 97.88 184 ASN A CA 1
ATOM 1435 C C . ASN A 1 184 ? 7.067 -0.217 -18.945 1.00 97.88 184 ASN A C 1
ATOM 1437 O O . ASN A 1 184 ? 7.299 0.473 -19.925 1.00 97.88 184 ASN A O 1
ATOM 1441 N N . GLN A 1 185 ? 6.753 0.303 -17.758 1.00 97.31 185 GLN A N 1
ATOM 1442 C CA . GLN A 1 185 ? 6.604 1.740 -17.546 1.00 97.31 185 GLN A CA 1
ATOM 1443 C C . GLN A 1 185 ? 7.916 2.511 -17.726 1.00 97.31 185 GLN A C 1
ATOM 1445 O O . GLN A 1 185 ? 7.907 3.590 -18.307 1.00 97.31 185 GLN A O 1
ATOM 1450 N N . ILE A 1 186 ? 9.038 1.962 -17.256 1.00 97.88 186 ILE A N 1
ATOM 1451 C CA . ILE A 1 186 ? 10.359 2.574 -17.446 1.00 97.88 186 ILE A CA 1
ATOM 1452 C C . ILE A 1 186 ? 10.748 2.565 -18.929 1.00 97.88 186 ILE A C 1
ATOM 1454 O O . ILE A 1 186 ? 11.283 3.551 -19.421 1.00 97.88 186 ILE A O 1
ATOM 1458 N N . ALA A 1 187 ? 10.444 1.484 -19.654 1.00 97.81 187 ALA A N 1
ATOM 1459 C CA . ALA A 1 187 ? 10.671 1.400 -21.093 1.00 97.81 187 ALA A CA 1
ATOM 1460 C C . ALA A 1 187 ? 9.821 2.414 -21.875 1.00 97.81 187 ALA A C 1
ATOM 1462 O O . ALA A 1 187 ? 10.324 3.020 -22.814 1.00 97.81 187 ALA A O 1
ATOM 1463 N N . ASP A 1 188 ? 8.555 2.607 -21.499 1.00 97.12 188 ASP A N 1
ATOM 1464 C CA . ASP A 1 188 ? 7.685 3.614 -22.117 1.00 97.12 188 ASP A CA 1
ATOM 1465 C C . ASP A 1 188 ? 8.232 5.028 -21.862 1.00 97.12 188 ASP A C 1
ATOM 1467 O O . ASP A 1 188 ? 8.437 5.780 -22.808 1.00 97.12 188 ASP A O 1
ATOM 1471 N N . TRP A 1 189 ? 8.613 5.329 -20.617 1.00 96.81 189 TRP A N 1
ATOM 1472 C CA . TRP A 1 189 ? 9.222 6.610 -20.251 1.00 96.81 189 TRP A CA 1
ATOM 1473 C C . TRP A 1 189 ? 10.529 6.889 -21.006 1.00 96.81 189 TRP A C 1
ATOM 1475 O O . TRP A 1 189 ? 10.756 7.991 -21.492 1.00 96.81 189 TRP A O 1
ATOM 1485 N N . ALA A 1 190 ? 11.386 5.877 -21.145 1.00 96.50 190 ALA A N 1
ATOM 1486 C CA . ALA A 1 190 ? 12.626 5.990 -21.901 1.00 96.50 190 ALA A CA 1
ATOM 1487 C C . ALA A 1 190 ? 12.378 6.312 -23.385 1.00 96.50 190 ALA A C 1
ATOM 1489 O O . ALA A 1 190 ? 13.129 7.089 -23.972 1.00 96.50 190 ALA A O 1
ATOM 1490 N N . ARG A 1 191 ? 11.324 5.748 -23.994 1.00 95.62 191 ARG A N 1
ATOM 1491 C CA . ARG A 1 191 ? 10.940 6.077 -25.378 1.00 95.62 191 ARG A CA 1
ATOM 1492 C C . ARG A 1 191 ? 10.448 7.514 -25.500 1.00 95.62 191 ARG A C 1
ATOM 1494 O O . ARG A 1 191 ? 10.834 8.186 -26.451 1.00 95.62 191 ARG A O 1
ATOM 1501 N N . ASP A 1 192 ? 9.655 7.982 -24.539 1.00 93.50 192 ASP A N 1
ATOM 1502 C CA . ASP A 1 192 ? 9.178 9.371 -24.501 1.00 93.50 192 ASP A CA 1
ATOM 1503 C C . ASP A 1 192 ? 10.343 10.370 -24.344 1.00 93.50 192 ASP A C 1
ATOM 1505 O O . ASP A 1 192 ? 10.292 11.478 -24.870 1.00 93.50 192 ASP A O 1
ATOM 1509 N N . GLU A 1 193 ? 11.431 9.955 -23.688 1.00 92.50 193 GLU A N 1
ATOM 1510 C CA . GLU A 1 193 ? 12.694 10.703 -23.581 1.00 92.50 193 GLU A CA 1
ATOM 1511 C C . GLU A 1 193 ? 13.609 10.577 -24.821 1.00 92.50 193 GLU A C 1
ATOM 1513 O O . GLU A 1 193 ? 14.717 11.115 -24.829 1.00 92.50 193 GLU A O 1
ATOM 1518 N N . GLY A 1 194 ? 13.177 9.869 -25.870 1.00 91.94 194 GLY A N 1
ATOM 1519 C CA . GLY A 1 194 ? 13.924 9.713 -27.122 1.00 91.94 194 GLY A CA 1
ATOM 1520 C C . GLY A 1 194 ? 14.998 8.619 -27.109 1.00 91.94 194 GLY A C 1
ATOM 1521 O O . GLY A 1 194 ? 15.796 8.533 -28.043 1.00 91.94 194 GLY A O 1
ATOM 1522 N N . LEU A 1 195 ? 15.039 7.760 -26.085 1.00 94.12 195 LEU A N 1
ATOM 1523 C CA . LEU A 1 195 ? 16.003 6.661 -26.011 1.00 94.12 195 LEU A CA 1
ATOM 1524 C C . LEU A 1 195 ? 15.611 5.505 -26.940 1.00 94.12 195 LEU A C 1
ATOM 1526 O O . LEU A 1 195 ? 14.448 5.107 -27.035 1.00 94.12 195 LEU A O 1
ATOM 1530 N N . ALA A 1 196 ? 16.614 4.906 -27.584 1.00 95.44 196 ALA A N 1
ATOM 1531 C CA . ALA A 1 196 ? 16.448 3.793 -28.517 1.00 95.44 196 ALA A CA 1
ATOM 1532 C C . ALA A 1 196 ? 16.166 2.460 -27.793 1.00 95.44 196 ALA A C 1
ATOM 1534 O O . ALA A 1 196 ? 17.013 1.570 -27.714 1.00 95.44 196 ALA A O 1
ATOM 1535 N N . VAL A 1 197 ? 14.959 2.318 -27.247 1.00 97.38 197 VAL A N 1
ATOM 1536 C CA . VAL A 1 197 ? 14.479 1.072 -26.635 1.00 97.38 197 VAL A CA 1
ATOM 1537 C C . VAL A 1 197 ? 14.054 0.082 -27.721 1.00 97.38 197 VAL A C 1
ATOM 1539 O O . VAL A 1 197 ? 13.326 0.445 -28.646 1.00 97.38 197 VAL A O 1
ATOM 1542 N N . ASP A 1 198 ? 14.437 -1.191 -27.585 1.00 96.44 198 ASP A N 1
ATOM 1543 C CA . ASP A 1 198 ? 14.027 -2.252 -28.515 1.00 96.44 198 ASP A CA 1
ATOM 1544 C C . ASP A 1 198 ? 12.490 -2.305 -28.668 1.00 96.44 198 ASP A C 1
ATOM 1546 O O . ASP A 1 198 ? 11.734 -2.430 -27.698 1.00 96.44 198 ASP A O 1
ATOM 1550 N N . LEU A 1 199 ? 12.015 -2.239 -29.915 1.00 92.75 199 LEU A N 1
ATOM 1551 C CA . LEU A 1 199 ? 10.596 -2.312 -30.284 1.00 92.75 199 LEU A CA 1
ATOM 1552 C C . LEU A 1 199 ? 9.961 -3.672 -29.941 1.00 92.75 199 LEU A C 1
ATOM 1554 O O . LEU A 1 199 ? 8.740 -3.792 -29.793 1.00 92.75 199 LEU A O 1
ATOM 1558 N N . ASN A 1 200 ? 10.780 -4.715 -29.804 1.00 95.38 200 ASN A N 1
ATOM 1559 C CA . ASN A 1 200 ? 10.356 -6.053 -29.408 1.00 95.38 200 ASN A CA 1
ATOM 1560 C C . ASN A 1 200 ? 10.366 -6.271 -27.892 1.00 95.38 200 ASN A C 1
ATOM 1562 O O . ASN A 1 200 ? 9.885 -7.315 -27.437 1.00 95.38 200 ASN A O 1
ATOM 1566 N N . LEU A 1 201 ? 10.842 -5.298 -27.108 1.00 96.75 201 LEU A N 1
ATOM 1567 C CA . LEU A 1 201 ? 10.795 -5.350 -25.653 1.00 96.75 201 LEU A CA 1
ATOM 1568 C C . LEU A 1 201 ? 9.344 -5.220 -25.173 1.00 96.75 201 LEU A C 1
ATOM 1570 O O . LEU A 1 201 ? 8.756 -4.139 -25.151 1.00 96.75 201 LEU A O 1
ATOM 1574 N N . LYS A 1 202 ? 8.756 -6.353 -24.782 1.00 96.19 202 LYS A N 1
ATOM 1575 C CA . LYS A 1 202 ? 7.355 -6.496 -24.365 1.00 96.19 202 LYS A CA 1
ATOM 1576 C C . LYS A 1 202 ? 7.272 -7.226 -23.015 1.00 96.19 202 LYS A C 1
ATOM 1578 O O . LYS A 1 202 ? 6.861 -8.396 -22.979 1.00 96.19 202 LYS A O 1
ATOM 1583 N N . PRO A 1 203 ? 7.620 -6.573 -21.885 1.00 96.56 203 PRO A N 1
ATOM 1584 C CA . PRO A 1 203 ? 7.573 -7.191 -20.554 1.00 96.56 203 PRO A CA 1
ATOM 1585 C C . PRO A 1 203 ? 6.175 -7.699 -20.178 1.00 96.56 203 PRO A C 1
ATOM 1587 O O . PRO A 1 203 ? 6.027 -8.782 -19.607 1.00 96.56 203 PRO A O 1
ATOM 1590 N N . SER A 1 204 ? 5.128 -6.975 -20.589 1.00 93.31 204 SER A N 1
ATOM 1591 C CA . SER A 1 204 ? 3.722 -7.336 -20.361 1.00 93.31 204 SER A CA 1
ATOM 1592 C C . SER A 1 204 ? 3.329 -8.709 -20.932 1.00 93.31 204 SER A C 1
ATOM 1594 O O . SER A 1 204 ? 2.472 -9.390 -20.364 1.00 93.31 204 SER A O 1
ATOM 1596 N N . LYS A 1 205 ? 3.991 -9.181 -22.000 1.00 95.00 205 LYS A N 1
ATOM 1597 C CA . LYS A 1 205 ? 3.763 -10.515 -22.591 1.00 95.00 205 LYS A CA 1
ATOM 1598 C C . LYS A 1 205 ? 4.328 -11.662 -21.749 1.00 95.00 205 LYS A C 1
ATOM 1600 O O . LYS A 1 205 ? 3.970 -12.813 -21.978 1.00 95.00 205 LYS A O 1
ATOM 1605 N N . LEU A 1 206 ? 5.186 -11.369 -20.771 1.00 96.06 206 LEU A N 1
ATOM 1606 C CA . LEU A 1 206 ? 5.766 -12.362 -19.863 1.00 96.06 206 LEU A CA 1
ATOM 1607 C C . LEU A 1 206 ? 4.996 -12.482 -18.542 1.00 96.06 206 LEU A C 1
ATOM 1609 O O . LEU A 1 206 ? 5.370 -13.290 -17.686 1.00 96.06 206 LEU A O 1
ATOM 1613 N N . ARG A 1 207 ? 3.906 -11.723 -18.371 1.00 95.81 207 ARG A N 1
ATOM 1614 C CA . ARG A 1 207 ? 3.048 -11.816 -17.187 1.00 95.81 207 ARG A CA 1
ATOM 1615 C C . ARG A 1 207 ? 2.541 -13.243 -16.980 1.00 95.81 207 ARG A C 1
ATOM 1617 O O . ARG A 1 207 ? 2.220 -13.973 -17.916 1.00 95.81 207 ARG A O 1
ATOM 1624 N N . ARG A 1 208 ? 2.463 -13.651 -15.716 1.00 92.38 208 ARG A N 1
ATOM 1625 C CA . ARG A 1 208 ? 1.857 -14.918 -15.292 1.00 92.38 208 ARG A CA 1
ATOM 1626 C C . ARG A 1 208 ? 0.380 -14.693 -14.982 1.00 92.38 208 ARG A C 1
ATOM 1628 O O . ARG A 1 208 ? 0.021 -13.696 -14.355 1.00 92.38 208 ARG A O 1
ATOM 1635 N N . LYS A 1 209 ? -0.470 -15.632 -15.400 1.00 89.75 209 LYS A N 1
ATOM 1636 C CA . LYS A 1 209 ? -1.896 -15.619 -15.063 1.00 89.75 209 LYS A CA 1
ATOM 1637 C C . LYS A 1 209 ? -2.061 -15.837 -13.560 1.00 89.75 209 LYS A C 1
ATOM 1639 O O . LYS A 1 209 ? -1.512 -16.790 -13.012 1.00 89.75 209 LYS A O 1
ATOM 1644 N N . GLU A 1 210 ? -2.831 -14.973 -12.907 1.00 86.12 210 GLU A N 1
ATOM 1645 C CA . GLU A 1 210 ? -3.327 -15.267 -11.565 1.00 86.12 210 GLU A CA 1
ATOM 1646 C C . GLU A 1 210 ? -4.528 -16.205 -11.671 1.00 86.12 210 GLU A C 1
ATOM 1648 O O . GLU A 1 210 ? -5.494 -15.919 -12.377 1.00 86.12 210 GLU A O 1
ATOM 1653 N N . THR A 1 211 ? -4.445 -17.348 -10.998 1.00 85.94 211 THR A N 1
ATOM 1654 C CA . THR A 1 211 ? -5.491 -18.381 -11.001 1.00 85.94 211 THR A CA 1
ATOM 1655 C C . THR A 1 211 ? -6.388 -18.324 -9.768 1.00 85.94 211 THR A C 1
ATOM 1657 O O . THR A 1 211 ? -7.445 -18.943 -9.762 1.00 85.94 211 THR A O 1
ATOM 1660 N N . VAL A 1 212 ? -5.997 -17.555 -8.747 1.00 81.75 212 VAL A N 1
ATOM 1661 C CA . VAL A 1 212 ? -6.717 -17.405 -7.475 1.00 81.75 212 VAL A CA 1
ATOM 1662 C C . VAL A 1 212 ? -7.147 -15.951 -7.317 1.00 81.75 212 VAL A C 1
ATOM 1664 O O . VAL A 1 212 ? -6.320 -15.044 -7.470 1.00 81.75 212 VAL A O 1
ATOM 1667 N N . ARG A 1 213 ? -8.426 -15.710 -7.001 1.00 75.50 213 ARG A N 1
ATOM 1668 C CA . ARG A 1 213 ? -8.929 -14.348 -6.767 1.00 75.50 213 ARG A CA 1
ATOM 1669 C C . ARG A 1 213 ? -8.239 -13.763 -5.542 1.00 75.50 213 ARG A C 1
ATOM 1671 O O . ARG A 1 213 ? -8.006 -14.463 -4.567 1.00 75.50 213 ARG A O 1
ATOM 1678 N N . ALA A 1 214 ? -7.960 -12.462 -5.555 1.00 74.75 214 ALA A N 1
ATOM 1679 C CA . ALA A 1 214 ? -7.233 -11.808 -4.466 1.00 74.75 214 ALA A CA 1
ATOM 1680 C C . ALA A 1 214 ? -7.856 -12.042 -3.076 1.00 74.75 214 ALA A C 1
ATOM 1682 O O . ALA A 1 214 ? -7.114 -12.217 -2.113 1.00 74.75 214 ALA A O 1
ATOM 1683 N N . ARG A 1 215 ? -9.194 -12.085 -2.987 1.00 73.44 215 ARG A N 1
ATOM 1684 C CA . ARG A 1 215 ? -9.922 -12.347 -1.735 1.00 73.44 215 ARG A CA 1
ATOM 1685 C C . ARG A 1 215 ? -9.787 -13.794 -1.244 1.00 73.44 215 ARG A C 1
ATOM 1687 O O . ARG A 1 215 ? -9.788 -14.007 -0.047 1.00 73.44 215 ARG A O 1
ATOM 1694 N N . ASP A 1 216 ? -9.599 -14.746 -2.159 1.00 80.62 216 ASP A N 1
ATOM 1695 C CA . ASP A 1 216 ? -9.476 -16.177 -1.851 1.00 80.62 216 ASP A CA 1
ATOM 1696 C C . ASP A 1 216 ? -8.012 -16.556 -1.529 1.00 80.62 216 ASP A C 1
ATOM 1698 O O . ASP A 1 216 ? -7.710 -17.699 -1.213 1.00 80.62 216 ASP A O 1
ATOM 1702 N N . LYS A 1 217 ? -7.064 -15.605 -1.623 1.00 77.81 217 LYS A N 1
ATOM 1703 C CA . LYS A 1 217 ? -5.653 -15.815 -1.236 1.00 77.81 217 LYS A CA 1
ATOM 1704 C C . LYS A 1 217 ? -5.431 -15.769 0.278 1.00 77.81 217 LYS A C 1
ATOM 1706 O O . LYS A 1 217 ? -4.311 -16.012 0.724 1.00 77.81 217 LYS A O 1
ATOM 1711 N N . ARG A 1 218 ? -6.433 -15.342 1.048 1.00 78.56 218 ARG A N 1
ATOM 1712 C CA . ARG A 1 218 ? -6.390 -15.264 2.508 1.00 78.56 218 ARG A CA 1
ATOM 1713 C C . ARG A 1 218 ? -7.642 -15.931 3.039 1.00 78.56 218 ARG A C 1
ATOM 1715 O O . ARG A 1 218 ? -8.736 -15.525 2.658 1.00 78.56 218 ARG A O 1
ATOM 1722 N N . ASP A 1 219 ? -7.463 -16.903 3.918 1.00 80.69 219 ASP A N 1
ATOM 1723 C CA . ASP A 1 219 ? -8.592 -17.535 4.581 1.00 80.69 219 ASP A CA 1
ATOM 1724 C C . ASP A 1 219 ? -9.289 -16.505 5.472 1.00 80.69 219 ASP A C 1
ATOM 1726 O O . ASP A 1 219 ? -8.646 -15.766 6.226 1.00 80.69 219 ASP A O 1
ATOM 1730 N N . ALA A 1 220 ? -10.610 -16.417 5.337 1.00 85.56 220 ALA A N 1
ATOM 1731 C CA . ALA A 1 220 ? -11.425 -15.674 6.282 1.00 85.56 220 ALA A CA 1
ATOM 1732 C C . ALA A 1 220 ? -11.464 -16.441 7.609 1.00 85.56 220 ALA A C 1
ATOM 1734 O O . ALA A 1 220 ? -11.455 -17.673 7.614 1.00 85.56 220 ALA A O 1
ATOM 1735 N N . PHE A 1 221 ? -11.533 -15.716 8.724 1.00 88.62 221 PHE A N 1
ATOM 1736 C CA . PHE A 1 221 ? -11.737 -16.355 10.018 1.00 88.62 221 PHE A CA 1
ATOM 1737 C C . PHE A 1 221 ? -13.086 -17.077 10.044 1.00 88.62 221 PHE A C 1
ATOM 1739 O O . PHE A 1 221 ? -14.104 -16.512 9.637 1.00 88.62 221 PHE A O 1
ATOM 1746 N N . SER A 1 222 ? -13.094 -18.309 10.551 1.00 92.00 222 SER A N 1
ATOM 1747 C CA . SER A 1 222 ? -14.338 -18.987 10.909 1.00 92.00 222 SER A CA 1
ATOM 1748 C C . SER A 1 222 ? -14.951 -18.348 12.159 1.00 92.00 222 SER A C 1
ATOM 1750 O O . SER A 1 222 ? -14.267 -17.662 12.924 1.00 92.00 222 SER A O 1
ATOM 1752 N N . VAL A 1 223 ? -16.239 -18.590 12.400 1.00 91.75 223 VAL A N 1
ATOM 1753 C CA . VAL A 1 223 ? -16.929 -18.081 13.597 1.00 91.75 223 VAL A CA 1
ATOM 1754 C C . VAL A 1 223 ? -16.269 -18.614 14.874 1.00 91.75 223 VAL A C 1
ATOM 1756 O O . VAL A 1 223 ? -16.090 -17.879 15.840 1.00 91.75 223 VAL A O 1
ATOM 1759 N N . GLU A 1 224 ? -15.826 -19.868 14.872 1.00 94.75 224 GLU A N 1
ATOM 1760 C CA . GLU A 1 224 ? -15.110 -20.499 15.984 1.00 94.75 224 GLU A CA 1
ATOM 1761 C C . GLU A 1 224 ? -13.759 -19.821 16.225 1.00 94.75 224 GLU A C 1
ATOM 1763 O O . GLU A 1 224 ? -13.396 -19.541 17.365 1.00 94.75 224 GLU A O 1
ATOM 1768 N N . GLN A 1 225 ? -13.028 -19.497 15.155 1.00 93.94 225 GLN A N 1
ATOM 1769 C CA . GLN A 1 225 ? -11.770 -18.766 15.271 1.00 93.94 225 GLN A CA 1
ATOM 1770 C C . GLN A 1 225 ? -11.987 -17.342 15.791 1.00 93.94 225 GLN A C 1
ATOM 1772 O O . GLN A 1 225 ? -11.195 -16.875 16.606 1.00 93.94 225 GLN A O 1
ATOM 1777 N N . LEU A 1 226 ? -13.060 -16.660 15.374 1.00 92.50 226 LEU A N 1
ATOM 1778 C CA . LEU A 1 226 ? -13.414 -15.344 15.910 1.00 92.50 226 LEU A CA 1
ATOM 1779 C C . LEU A 1 226 ? -13.720 -15.412 17.409 1.00 92.50 226 LEU A C 1
ATOM 1781 O O . LEU A 1 226 ? -13.241 -14.558 18.152 1.00 92.50 226 LEU A O 1
ATOM 1785 N N . HIS A 1 227 ? -14.439 -16.440 17.870 1.00 92.56 227 HIS A N 1
ATOM 1786 C CA . HIS A 1 227 ? -14.656 -16.650 19.303 1.00 92.56 227 HIS A CA 1
ATOM 1787 C C . HIS A 1 227 ? -13.335 -16.802 20.063 1.00 92.56 227 HIS A C 1
ATOM 1789 O O . HIS A 1 227 ? -13.155 -16.157 21.091 1.00 92.56 227 HIS A O 1
ATOM 1795 N N . VAL A 1 228 ? -12.386 -17.582 19.537 1.00 93.88 228 VAL A N 1
ATOM 1796 C CA . VAL A 1 228 ? -11.056 -17.732 20.154 1.00 93.88 228 VAL A CA 1
ATOM 1797 C C . VAL A 1 228 ? -10.299 -16.402 20.185 1.00 93.88 228 VAL A C 1
ATOM 1799 O O . VAL A 1 228 ? -9.693 -16.063 21.200 1.00 93.88 228 VAL A O 1
ATOM 1802 N N . VAL A 1 229 ? -10.340 -15.623 19.099 1.00 92.25 229 VAL A N 1
ATOM 1803 C CA . VAL A 1 229 ? -9.681 -14.310 19.036 1.00 92.25 229 VAL A CA 1
ATOM 1804 C C . VAL A 1 229 ? -10.257 -13.366 20.089 1.00 92.25 229 VAL A C 1
ATOM 1806 O O . VAL A 1 229 ? -9.494 -12.794 20.860 1.00 92.25 229 VAL A O 1
ATOM 1809 N N . PHE A 1 230 ? -11.579 -13.226 20.172 1.00 92.88 230 PHE A N 1
ATOM 1810 C CA . PHE A 1 230 ? -12.216 -12.275 21.090 1.00 92.88 230 PHE A CA 1
ATOM 1811 C C . PHE A 1 230 ? -12.319 -12.763 22.546 1.00 92.88 230 PHE A C 1
ATOM 1813 O O . PHE A 1 230 ? -12.773 -12.018 23.409 1.00 92.88 230 PHE A O 1
ATOM 1820 N N . GLN A 1 231 ? -11.820 -13.966 22.847 1.00 94.00 231 GLN A N 1
ATOM 1821 C CA . GLN A 1 231 ? -11.545 -14.447 24.209 1.00 94.00 231 GLN A CA 1
ATOM 1822 C C . GLN A 1 231 ? -10.137 -14.076 24.709 1.00 94.00 231 GLN A C 1
ATOM 1824 O O . GLN A 1 231 ? -9.726 -14.506 25.787 1.00 94.00 231 GLN A O 1
ATOM 1829 N N . ASN A 1 232 ? -9.367 -13.308 23.934 1.00 95.06 232 ASN A N 1
ATOM 1830 C CA . ASN A 1 232 ? -8.022 -12.902 24.326 1.00 95.06 232 ASN A CA 1
ATOM 1831 C C . ASN A 1 232 ? -8.026 -11.987 25.578 1.00 95.06 232 ASN A C 1
ATOM 1833 O O . ASN A 1 232 ? -8.917 -11.140 25.700 1.00 95.06 232 ASN A O 1
ATOM 1837 N N . PRO A 1 233 ? -6.984 -12.067 26.436 1.00 96.00 233 PRO A N 1
ATOM 1838 C CA . PRO A 1 233 ? -6.762 -11.176 27.584 1.00 96.00 233 PRO A CA 1
ATOM 1839 C C . PRO A 1 233 ? -6.918 -9.671 27.329 1.00 96.00 233 PRO A C 1
ATOM 1841 O O . PRO A 1 233 ? -7.260 -8.934 28.255 1.00 96.00 233 PRO A O 1
ATOM 1844 N N . VAL A 1 234 ? -6.749 -9.210 26.085 1.00 95.25 234 VAL A N 1
ATOM 1845 C CA . VAL A 1 234 ? -7.049 -7.826 25.682 1.00 95.25 234 VAL A CA 1
ATOM 1846 C C . VAL A 1 234 ? -8.476 -7.422 26.082 1.00 95.25 234 VAL A C 1
ATOM 1848 O O . VAL A 1 234 ? -8.676 -6.309 26.563 1.00 95.25 234 VAL A O 1
ATOM 1851 N N . TRP A 1 235 ? -9.454 -8.322 25.929 1.00 95.81 235 TRP A N 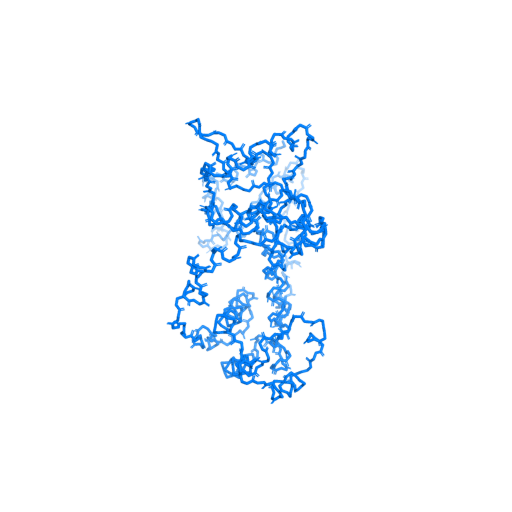1
ATOM 1852 C CA . TRP A 1 235 ? -10.869 -8.065 26.234 1.00 95.81 235 TRP A CA 1
ATOM 1853 C C . TRP A 1 235 ? -11.349 -8.701 27.540 1.00 95.81 235 TRP A C 1
ATOM 1855 O O . TRP A 1 235 ? -12.383 -8.288 28.058 1.00 95.81 235 TRP A O 1
ATOM 1865 N N . THR A 1 236 ? -10.618 -9.680 28.082 1.00 95.31 236 THR A N 1
ATOM 1866 C CA . THR A 1 236 ? -11.056 -10.458 29.255 1.00 95.31 236 THR A CA 1
ATOM 1867 C C . THR A 1 236 ? -10.252 -10.200 30.529 1.00 95.31 236 THR A C 1
ATOM 1869 O O . THR A 1 236 ? -10.635 -10.700 31.582 1.00 95.31 236 THR A O 1
ATOM 1872 N N . GLY A 1 237 ? -9.146 -9.456 30.458 1.00 96.19 237 GLY A N 1
ATOM 1873 C CA . GLY A 1 237 ? -8.277 -9.171 31.601 1.00 96.19 237 GLY A CA 1
ATOM 1874 C C . GLY A 1 237 ? -6.808 -9.413 31.271 1.00 96.19 237 GLY A C 1
ATOM 1875 O O . GLY A 1 237 ? -6.368 -10.544 31.062 1.00 96.19 237 GLY A O 1
ATOM 1876 N N . SER A 1 238 ? -6.049 -8.327 31.248 1.00 96.31 238 SER A N 1
ATOM 1877 C CA . SER A 1 238 ? -4.646 -8.230 30.869 1.00 96.31 238 SER A CA 1
ATOM 1878 C C . SER A 1 238 ? -3.733 -8.117 32.088 1.00 96.31 238 SER A C 1
ATOM 1880 O O . SER A 1 238 ? -4.105 -7.552 33.117 1.00 96.31 238 SER A O 1
ATOM 1882 N N . HIS A 1 239 ? -2.506 -8.624 31.961 1.00 95.50 239 HIS A N 1
ATOM 1883 C CA . HIS A 1 239 ? -1.471 -8.520 32.994 1.00 95.50 239 HIS A CA 1
ATOM 1884 C C . HIS A 1 239 ? -1.020 -7.071 33.225 1.00 95.50 239 HIS A C 1
ATOM 1886 O O . HIS A 1 239 ? -0.811 -6.656 34.359 1.00 95.50 239 HIS A O 1
ATOM 1892 N N . SER A 1 240 ? -0.808 -6.316 32.147 1.00 94.31 240 SER A N 1
ATOM 1893 C CA . SER A 1 240 ? -0.488 -4.886 32.184 1.00 94.31 240 SER A CA 1
ATOM 1894 C C . SER A 1 240 ? -0.694 -4.253 30.809 1.00 94.31 240 SER A C 1
ATOM 1896 O O . SER A 1 240 ? -0.801 -4.969 29.810 1.00 94.31 240 SER A O 1
ATOM 1898 N N . GLU A 1 241 ? -0.683 -2.920 30.734 1.00 91.19 241 GLU A N 1
ATOM 1899 C CA . GLU A 1 241 ? -0.877 -2.175 29.482 1.00 91.19 241 GLU A CA 1
ATOM 1900 C C . GLU A 1 241 ? 0.140 -2.553 28.390 1.00 91.19 241 GLU A C 1
ATOM 1902 O O . GLU A 1 241 ? -0.195 -2.640 27.213 1.00 91.19 241 GLU A O 1
ATOM 1907 N N . HIS A 1 242 ? 1.384 -2.858 28.766 1.00 89.75 242 HIS A N 1
ATOM 1908 C CA . HIS A 1 242 ? 2.423 -3.277 27.816 1.00 89.75 242 HIS A CA 1
ATOM 1909 C C . HIS A 1 242 ? 2.377 -4.771 27.456 1.00 89.75 242 HIS A C 1
ATOM 1911 O O . HIS A 1 242 ? 3.086 -5.208 26.552 1.00 89.75 242 HIS A O 1
ATOM 1917 N N . HIS A 1 243 ? 1.570 -5.569 28.161 1.00 90.25 243 HIS A N 1
ATOM 1918 C CA . HIS A 1 243 ? 1.462 -7.018 27.981 1.00 90.25 243 HIS A CA 1
ATOM 1919 C C . HIS A 1 243 ? -0.004 -7.466 27.928 1.00 90.25 243 HIS A C 1
ATOM 1921 O O . HIS A 1 243 ? -0.390 -8.426 28.596 1.00 90.25 243 HIS A O 1
ATOM 1927 N N . GLN A 1 244 ? -0.816 -6.791 27.108 1.00 91.81 244 GLN A N 1
ATOM 1928 C CA . GLN A 1 244 ? -2.262 -7.035 27.031 1.00 91.81 244 GLN A CA 1
ATOM 1929 C C . GLN A 1 244 ? -2.655 -8.436 26.541 1.00 91.81 244 GLN A C 1
ATOM 1931 O O . GLN A 1 244 ? -3.780 -8.863 26.744 1.00 91.81 244 GLN A O 1
ATOM 1936 N N . THR A 1 245 ? -1.744 -9.188 25.921 1.00 91.25 245 THR A N 1
ATOM 1937 C CA . THR A 1 245 ? -2.007 -10.573 25.495 1.00 91.25 245 THR A CA 1
ATOM 1938 C C . THR A 1 245 ? -1.749 -11.609 26.591 1.00 91.25 245 THR A C 1
ATOM 1940 O O . THR A 1 245 ? -2.044 -12.789 26.399 1.00 91.25 245 THR A O 1
ATOM 1943 N N . LYS A 1 246 ? -1.192 -11.201 27.740 1.00 93.75 246 LYS A N 1
ATOM 1944 C CA . LYS A 1 246 ? -0.993 -12.065 28.911 1.00 93.75 246 LYS A CA 1
ATOM 1945 C C . LYS A 1 246 ? -2.159 -11.896 29.878 1.00 93.75 246 LYS A C 1
ATOM 1947 O O . LYS A 1 246 ? -2.595 -10.776 30.115 1.00 93.75 246 LYS A O 1
ATOM 1952 N N . VAL A 1 247 ? -2.613 -13.003 30.463 1.00 96.06 247 VAL A N 1
ATOM 1953 C CA . VAL A 1 247 ? -3.726 -13.029 31.425 1.00 96.06 247 VAL A CA 1
ATOM 1954 C C . VAL A 1 247 ? -3.423 -12.152 32.644 1.00 96.06 247 VAL A C 1
ATOM 1956 O O . VAL A 1 247 ? -2.335 -12.230 33.215 1.00 96.06 247 VAL A O 1
ATOM 1959 N N . GLY A 1 248 ? -4.409 -11.359 33.056 1.00 95.56 248 GLY A N 1
ATOM 1960 C CA . GLY A 1 248 ? -4.423 -10.599 34.304 1.00 95.56 248 GLY A CA 1
ATOM 1961 C C . GLY A 1 248 ? -5.834 -10.128 34.650 1.00 95.56 248 GLY A C 1
ATOM 1962 O O . GLY A 1 248 ? -6.803 -10.775 34.262 1.00 95.56 248 GLY A O 1
ATOM 1963 N N . GLN A 1 249 ? -5.956 -9.035 35.406 1.00 95.00 249 GLN A N 1
ATOM 1964 C CA . GLN A 1 249 ? -7.243 -8.580 35.961 1.00 95.00 249 GLN A CA 1
ATOM 1965 C C . GLN A 1 249 ? -7.729 -7.239 35.397 1.00 95.00 249 GLN A C 1
ATOM 1967 O O . GLN A 1 249 ? -8.880 -6.873 35.620 1.00 95.00 249 GLN A O 1
ATOM 1972 N N . GLU A 1 250 ? -6.889 -6.511 34.659 1.00 96.06 250 GLU A N 1
ATOM 1973 C CA . GLU A 1 250 ? -7.197 -5.149 34.208 1.00 96.06 250 GLU A CA 1
ATOM 1974 C C . GLU A 1 250 ? -7.512 -5.097 32.711 1.00 96.06 250 GLU A C 1
ATOM 1976 O O . GLU A 1 250 ? -6.936 -5.837 31.920 1.00 96.06 250 GLU A O 1
ATOM 1981 N N . ILE A 1 251 ? -8.411 -4.205 32.293 1.00 95.75 251 ILE A N 1
ATOM 1982 C CA . ILE A 1 251 ? -8.730 -3.984 30.876 1.00 95.75 251 ILE A CA 1
ATOM 1983 C C . ILE A 1 251 ? -8.246 -2.593 30.474 1.00 95.75 251 ILE A C 1
ATOM 1985 O O . ILE A 1 251 ? -8.736 -1.585 30.979 1.00 95.75 251 ILE A O 1
ATOM 1989 N N . PHE A 1 252 ? -7.328 -2.541 29.510 1.00 94.94 252 PHE A N 1
ATOM 1990 C CA . PHE A 1 252 ? -6.787 -1.294 28.970 1.00 94.94 252 PHE A CA 1
ATOM 1991 C C . PHE A 1 252 ? -7.457 -0.981 27.629 1.00 94.94 252 PHE A C 1
ATOM 1993 O O . PHE A 1 252 ? -7.195 -1.644 26.626 1.00 94.94 252 PHE A O 1
ATOM 2000 N N . LYS A 1 253 ? -8.330 0.031 27.599 1.00 94.25 253 LYS A N 1
ATOM 2001 C CA . LYS A 1 253 ? -9.115 0.421 26.411 1.00 94.25 253 LYS A CA 1
ATOM 2002 C C . LYS A 1 253 ? -8.330 1.330 25.449 1.00 94.25 253 LYS A C 1
ATOM 2004 O O . LYS A 1 253 ? -8.794 2.407 25.090 1.00 94.25 253 LYS A O 1
ATOM 2009 N N . ASN A 1 254 ? -7.127 0.914 25.065 1.00 93.69 254 ASN A N 1
ATOM 2010 C CA . ASN A 1 254 ? -6.291 1.605 24.078 1.00 93.69 254 ASN A CA 1
ATOM 2011 C C . ASN A 1 254 ? -6.581 1.100 22.645 1.00 93.69 254 ASN A C 1
ATOM 2013 O O . ASN A 1 254 ? -7.509 0.326 22.402 1.00 93.69 254 ASN A O 1
ATOM 2017 N N . GLY A 1 255 ? -5.787 1.515 21.667 1.00 93.19 255 GLY A N 1
ATOM 2018 C CA . GLY A 1 255 ? -5.928 1.136 20.266 1.00 93.19 255 GLY A CA 1
ATOM 2019 C C . GLY A 1 255 ? -5.815 -0.367 20.004 1.00 93.19 255 GLY A C 1
ATOM 2020 O O . GLY A 1 255 ? -6.442 -0.849 19.064 1.00 93.19 255 GLY A O 1
ATOM 2021 N N . ILE A 1 256 ? -5.105 -1.135 20.839 1.00 93.06 256 ILE A N 1
ATOM 2022 C CA . ILE A 1 256 ? -5.064 -2.607 20.733 1.00 93.06 256 ILE A CA 1
ATOM 2023 C C . ILE A 1 256 ? -6.416 -3.228 21.109 1.00 93.06 256 ILE A C 1
ATOM 2025 O O . ILE A 1 256 ? -6.820 -4.217 20.502 1.00 93.06 256 ILE A O 1
ATOM 2029 N N . TYR A 1 257 ? -7.149 -2.616 22.042 1.00 95.44 257 TYR A N 1
ATOM 2030 C CA . TYR A 1 257 ? -8.509 -3.018 22.401 1.00 95.44 257 TYR A CA 1
ATOM 2031 C C . TYR A 1 257 ? -9.525 -2.625 21.320 1.00 95.44 257 TYR A C 1
ATOM 2033 O O . TYR A 1 257 ? -10.317 -3.458 20.870 1.00 95.44 257 TYR A O 1
ATOM 2041 N N . TRP A 1 258 ? -9.497 -1.362 20.877 1.00 97.06 258 TRP A N 1
ATOM 2042 C CA . TRP A 1 258 ? -10.525 -0.806 19.993 1.00 97.06 258 TRP A CA 1
ATOM 2043 C C . TRP A 1 258 ? -10.352 -1.167 18.518 1.00 97.06 258 TRP A C 1
ATOM 2045 O O . TRP A 1 258 ? -11.341 -1.480 17.853 1.00 97.06 258 TRP A O 1
ATOM 2055 N N . CYS A 1 259 ? -9.127 -1.142 17.980 1.00 95.88 259 CYS A N 1
ATOM 2056 C CA . CYS A 1 259 ? -8.923 -1.303 16.539 1.00 95.88 259 CYS A CA 1
ATOM 2057 C C . CYS A 1 259 ? -9.449 -2.643 15.991 1.00 95.88 259 CYS A C 1
ATOM 2059 O O . CYS A 1 259 ? -10.119 -2.617 14.955 1.00 95.88 259 CYS A O 1
ATOM 2061 N N . PRO A 1 260 ? -9.209 -3.805 16.637 1.00 94.44 260 PRO A N 1
ATOM 2062 C CA . PRO A 1 260 ? -9.741 -5.073 16.143 1.00 94.44 260 PRO A CA 1
ATOM 2063 C C . PRO A 1 260 ? -11.270 -5.155 16.233 1.00 94.44 260 PRO A C 1
ATOM 2065 O O . PRO A 1 260 ? -11.892 -5.685 15.314 1.00 94.44 260 PRO A O 1
ATOM 2068 N N . LEU A 1 261 ? -11.883 -4.591 17.283 1.00 95.94 261 LEU A N 1
ATOM 2069 C CA . LEU A 1 261 ? -13.343 -4.539 17.424 1.00 95.94 261 LEU A CA 1
ATOM 2070 C C . LEU A 1 261 ? -13.977 -3.700 16.309 1.00 95.94 261 LEU A C 1
ATOM 2072 O O . LEU A 1 261 ? -14.880 -4.167 15.617 1.00 95.94 261 LEU A O 1
ATOM 2076 N N . ILE A 1 262 ? -13.464 -2.488 16.079 1.00 96.94 262 ILE A N 1
ATOM 2077 C CA . ILE A 1 262 ? -13.932 -1.622 14.988 1.00 96.94 262 ILE A CA 1
ATOM 2078 C C . ILE A 1 262 ? -13.738 -2.331 13.643 1.00 96.94 262 ILE A C 1
ATOM 2080 O O . ILE A 1 262 ? -14.644 -2.335 12.811 1.00 96.94 262 ILE A O 1
ATOM 2084 N N . GLY A 1 263 ? -12.589 -2.979 13.434 1.00 94.62 263 GLY A N 1
ATOM 2085 C CA . GLY A 1 263 ? -12.300 -3.734 12.215 1.00 94.62 263 GLY A CA 1
ATOM 2086 C C . GLY A 1 263 ? -13.285 -4.877 11.971 1.00 94.62 263 GLY A C 1
ATOM 2087 O O . GLY A 1 263 ? -13.725 -5.057 10.837 1.00 94.62 263 GLY A O 1
ATOM 2088 N N . ALA A 1 264 ? -13.680 -5.598 13.022 1.00 93.62 264 ALA A N 1
ATOM 2089 C CA . ALA A 1 264 ? -14.635 -6.697 12.929 1.00 93.62 264 ALA A CA 1
ATOM 2090 C C . ALA A 1 264 ? -16.047 -6.237 12.536 1.00 93.62 264 ALA A C 1
ATOM 2092 O O . ALA A 1 264 ? -16.686 -6.902 11.726 1.00 93.62 264 ALA A O 1
ATOM 2093 N N . TYR A 1 265 ? -16.516 -5.093 13.049 1.00 95.25 265 TYR A N 1
ATOM 2094 C CA . TYR A 1 265 ? -17.852 -4.576 12.715 1.00 95.25 265 TYR A CA 1
ATOM 2095 C C . TYR A 1 265 ? -17.909 -3.803 11.397 1.00 95.25 265 TYR A C 1
ATOM 2097 O O . TYR A 1 265 ? -18.943 -3.796 10.736 1.00 95.25 265 TYR A O 1
ATOM 2105 N N . THR A 1 266 ? -16.824 -3.127 11.013 1.00 93.69 266 THR A N 1
ATOM 2106 C CA . THR A 1 266 ? -16.846 -2.180 9.882 1.00 93.69 266 THR A CA 1
ATOM 2107 C C . THR A 1 266 ? -16.158 -2.699 8.624 1.00 93.69 266 THR A C 1
ATOM 2109 O O . THR A 1 266 ? -16.399 -2.181 7.534 1.00 93.69 266 THR A O 1
ATOM 2112 N N . GLY A 1 267 ? -15.236 -3.660 8.757 1.00 90.00 267 GLY A N 1
ATOM 2113 C CA . GLY A 1 267 ? -14.336 -4.065 7.675 1.00 90.00 267 GLY A CA 1
ATOM 2114 C C . GLY A 1 267 ? -13.400 -2.949 7.185 1.00 90.00 267 GLY A C 1
ATOM 2115 O O . GLY A 1 267 ? -12.804 -3.078 6.112 1.00 90.00 267 GLY A O 1
ATOM 2116 N N . ALA A 1 268 ? -13.279 -1.839 7.925 1.00 89.88 268 ALA A N 1
ATOM 2117 C CA . ALA A 1 268 ? -12.407 -0.729 7.560 1.00 89.88 268 ALA A CA 1
ATOM 2118 C C . ALA A 1 268 ? -10.930 -1.146 7.574 1.00 89.88 268 ALA A C 1
ATOM 2120 O O . ALA A 1 268 ? -10.518 -2.078 8.272 1.00 89.88 268 ALA A O 1
ATOM 2121 N N . ARG A 1 269 ? -10.106 -0.463 6.770 1.00 88.44 269 ARG A N 1
ATOM 2122 C CA . ARG A 1 269 ? -8.678 -0.789 6.702 1.00 88.44 269 ARG A CA 1
ATOM 2123 C C . ARG A 1 269 ? -8.026 -0.464 8.038 1.00 88.44 269 ARG A C 1
ATOM 2125 O O . ARG A 1 269 ? -8.355 0.528 8.678 1.00 88.44 269 ARG A O 1
ATOM 2132 N N . ARG A 1 270 ? -7.042 -1.267 8.427 1.00 90.31 270 ARG A N 1
ATOM 2133 C CA . ARG A 1 270 ? -6.299 -1.094 9.680 1.00 90.31 270 ARG A CA 1
ATOM 2134 C C . ARG A 1 270 ? -5.768 0.332 9.853 1.00 90.31 270 ARG A C 1
ATOM 2136 O O . ARG A 1 270 ? -5.908 0.900 10.926 1.00 90.31 270 ARG A O 1
ATOM 2143 N N . GLU A 1 271 ? -5.176 0.900 8.806 1.00 87.88 271 GLU A N 1
ATOM 2144 C CA . GLU A 1 271 ? -4.661 2.273 8.815 1.00 87.88 271 GLU A CA 1
ATOM 2145 C C . GLU A 1 271 ? -5.787 3.314 8.923 1.00 87.88 271 GLU A C 1
ATOM 2147 O O . GLU A 1 271 ? -5.590 4.357 9.535 1.00 87.88 271 GLU A O 1
ATOM 2152 N N . GLU A 1 272 ? -6.976 3.024 8.378 1.00 91.00 272 GLU A N 1
ATOM 2153 C CA . GLU A 1 272 ? -8.132 3.922 8.480 1.00 91.00 272 GLU A CA 1
ATOM 2154 C C . GLU A 1 272 ? -8.651 4.023 9.914 1.00 91.00 272 GLU A C 1
ATOM 2156 O O . GLU A 1 272 ? -9.039 5.110 10.333 1.00 91.00 272 GLU A O 1
ATOM 2161 N N . ILE A 1 273 ? -8.634 2.904 10.643 1.00 94.06 273 ILE A N 1
ATOM 2162 C CA . ILE A 1 273 ? -9.074 2.818 12.039 1.00 94.06 273 ILE A CA 1
ATOM 2163 C C . ILE A 1 273 ? -8.010 3.401 12.967 1.00 94.06 273 ILE A C 1
ATOM 2165 O O . ILE A 1 273 ? -8.311 4.245 13.803 1.00 94.06 273 ILE A O 1
ATOM 2169 N N . ALA A 1 274 ? -6.755 2.976 12.808 1.00 92.62 274 ALA A N 1
ATOM 2170 C CA . ALA A 1 274 ? -5.669 3.403 13.685 1.00 92.62 274 ALA A CA 1
ATOM 2171 C C . ALA A 1 274 ? -5.381 4.912 13.588 1.00 92.62 274 ALA A C 1
ATOM 2173 O O . ALA A 1 274 ? -4.861 5.484 14.538 1.00 92.62 274 ALA A O 1
ATOM 2174 N N . GLY A 1 275 ? -5.707 5.539 12.452 1.00 90.81 275 GLY A N 1
ATOM 2175 C CA . GLY A 1 275 ? -5.575 6.980 12.231 1.00 90.81 275 GLY A CA 1
ATOM 2176 C C . GLY A 1 275 ? -6.833 7.799 12.537 1.00 90.81 275 GLY A C 1
ATOM 2177 O O . GLY A 1 275 ? -6.903 8.936 12.083 1.00 90.81 275 GLY A O 1
ATOM 2178 N N . LEU A 1 276 ? -7.837 7.249 13.235 1.00 94.19 276 LEU A N 1
ATOM 2179 C CA . LEU A 1 276 ? -9.041 8.007 13.591 1.00 94.19 276 LEU A CA 1
ATOM 2180 C C . LEU A 1 276 ? -8.718 9.161 14.550 1.00 94.19 276 LEU A C 1
ATOM 2182 O O . LEU A 1 276 ? -8.051 8.980 15.573 1.00 94.19 276 LEU A O 1
ATOM 2186 N N . ALA A 1 277 ? -9.262 10.333 14.245 1.00 94.44 277 ALA A N 1
ATOM 2187 C CA . ALA A 1 277 ? -9.290 11.494 15.122 1.00 94.44 277 ALA A CA 1
ATOM 2188 C C . ALA A 1 277 ? -10.632 11.590 15.871 1.00 94.44 277 ALA A C 1
ATOM 2190 O O . ALA A 1 277 ? -11.654 11.100 15.379 1.00 94.44 277 ALA A O 1
ATOM 2191 N N . PRO A 1 278 ? -10.705 12.281 17.025 1.00 95.50 278 PRO A N 1
ATOM 2192 C CA . PRO A 1 278 ? -11.989 12.519 17.686 1.00 95.50 278 PRO A CA 1
ATOM 2193 C C . PRO A 1 278 ? -12.977 13.327 16.826 1.00 95.50 278 PRO A C 1
ATOM 2195 O O . PRO A 1 278 ? -14.189 13.235 17.037 1.00 95.50 278 PRO A O 1
ATOM 2198 N N . SER A 1 279 ? -12.480 14.114 15.865 1.00 94.25 279 SER A N 1
ATOM 2199 C CA . SER A 1 279 ? -13.278 14.834 14.862 1.00 94.25 279 SER A CA 1
ATOM 2200 C C . SER A 1 279 ? -13.897 13.921 13.804 1.00 94.25 279 SER A C 1
ATOM 2202 O O . SER A 1 279 ? -14.900 14.293 13.207 1.00 94.25 279 SER A O 1
ATOM 2204 N N . ASP A 1 280 ? -13.348 12.721 13.601 1.00 95.31 280 ASP A N 1
ATOM 2205 C CA . ASP A 1 280 ? -13.854 11.764 12.612 1.00 95.31 280 ASP A CA 1
ATOM 2206 C C . ASP A 1 280 ? -15.120 11.046 13.098 1.00 95.31 280 ASP A C 1
ATOM 2208 O O . ASP A 1 280 ? -15.734 10.298 12.346 1.00 95.31 280 ASP A O 1
ATOM 2212 N N . ILE A 1 281 ? -15.519 11.238 14.356 1.00 97.06 281 ILE A N 1
ATOM 2213 C CA . ILE A 1 281 ? -16.739 10.652 14.912 1.00 97.06 281 ILE A CA 1
ATOM 2214 C C . ILE A 1 281 ? -17.871 11.666 14.785 1.00 97.06 281 ILE A C 1
ATOM 2216 O O . ILE A 1 281 ? -17.995 12.588 15.588 1.00 97.06 281 ILE A O 1
ATOM 2220 N N . VAL A 1 282 ? -18.693 11.512 13.760 1.00 96.44 282 VAL A N 1
ATOM 2221 C CA . VAL A 1 282 ? -19.741 12.478 13.408 1.00 96.44 282 VAL A CA 1
ATOM 2222 C C . VAL A 1 282 ? -21.120 11.900 13.678 1.00 96.44 282 VAL A C 1
ATOM 2224 O O . VAL A 1 282 ? -21.280 10.688 13.784 1.00 96.44 282 VAL A O 1
ATOM 2227 N N . GLU A 1 283 ? -22.126 12.755 13.790 1.00 96.56 283 GLU A N 1
ATOM 2228 C CA . GLU A 1 283 ? -23.523 12.328 13.809 1.00 96.56 283 GLU A CA 1
ATOM 2229 C C . GLU A 1 283 ? -24.139 12.582 12.433 1.00 96.56 283 GLU A C 1
ATOM 2231 O O . GLU A 1 283 ? -23.983 13.668 11.874 1.00 96.56 283 GLU A O 1
ATOM 2236 N N . SER A 1 284 ? -24.819 11.578 11.884 1.00 95.44 284 SER A N 1
ATOM 2237 C CA . SER A 1 284 ? -25.613 11.688 10.661 1.00 95.44 284 SER A CA 1
ATOM 2238 C C . SER A 1 284 ? -26.999 11.139 10.954 1.00 95.44 284 SER A C 1
ATOM 2240 O O . SER A 1 284 ? -27.122 9.984 11.352 1.00 95.44 284 SER A O 1
ATOM 2242 N N . ASP A 1 285 ? -28.032 11.964 10.787 1.00 93.44 285 ASP A N 1
ATOM 2243 C CA . ASP A 1 285 ? -29.435 11.584 11.011 1.00 93.44 285 ASP A CA 1
ATOM 2244 C C . ASP A 1 285 ? -29.693 10.939 12.390 1.00 93.44 285 ASP A C 1
ATOM 2246 O O . ASP A 1 285 ? -30.432 9.963 12.517 1.00 93.44 285 ASP A O 1
ATOM 2250 N N . GLY A 1 286 ? -29.047 11.463 13.438 1.00 93.12 286 GLY A N 1
ATOM 2251 C CA . GLY A 1 286 ? -29.149 10.935 14.804 1.00 93.12 286 GLY A CA 1
ATOM 2252 C C . GLY A 1 286 ? -28.348 9.653 15.062 1.00 93.12 286 GLY A C 1
ATOM 2253 O O . GLY A 1 286 ? -28.459 9.069 16.139 1.00 93.12 286 GLY A O 1
ATOM 2254 N N . VAL A 1 287 ? -27.539 9.197 14.100 1.00 95.31 287 VAL A N 1
ATOM 2255 C CA . VAL A 1 287 ? -26.693 8.003 14.218 1.00 95.31 287 VAL A CA 1
ATOM 2256 C C . VAL A 1 287 ? -25.221 8.405 14.253 1.00 95.31 287 VAL A C 1
ATOM 2258 O O . VAL A 1 287 ? -24.704 9.044 13.335 1.00 95.31 287 VAL A O 1
ATOM 2261 N N . ALA A 1 288 ? -24.510 7.990 15.303 1.00 97.50 288 ALA A N 1
ATOM 2262 C CA . ALA A 1 288 ? -23.066 8.176 15.389 1.00 97.50 288 ALA A CA 1
ATOM 2263 C C . ALA A 1 288 ? -22.348 7.332 14.323 1.00 97.50 288 ALA A C 1
ATOM 2265 O O . ALA A 1 288 ? -22.619 6.140 14.169 1.00 97.50 288 ALA A O 1
ATOM 2266 N N . CYS A 1 289 ? -21.422 7.943 13.592 1.00 97.94 289 CYS A N 1
ATOM 2267 C CA . CYS A 1 289 ? -20.736 7.366 12.444 1.00 97.94 289 CYS A CA 1
ATOM 2268 C C . CYS A 1 289 ? -19.226 7.624 12.505 1.00 97.94 289 CYS A C 1
ATOM 2270 O O . CYS A 1 289 ? -18.773 8.691 12.916 1.00 97.94 289 CYS A O 1
ATOM 2272 N N . PHE A 1 290 ? -18.444 6.666 12.015 1.00 96.94 290 PHE A N 1
ATOM 2273 C CA . PHE A 1 290 ? -17.064 6.888 11.603 1.00 96.94 290 PHE A CA 1
ATOM 2274 C C . PHE A 1 290 ? -17.051 7.599 10.249 1.00 96.94 290 PHE A C 1
ATOM 2276 O O . PHE A 1 290 ? -17.544 7.054 9.258 1.00 96.94 290 PHE A O 1
ATOM 2283 N N . SER A 1 291 ? -16.438 8.773 10.187 1.00 95.00 291 SER A N 1
ATOM 2284 C CA . SER A 1 291 ? -16.099 9.448 8.943 1.00 95.00 291 SER A CA 1
ATOM 2285 C C . SER A 1 291 ? -14.740 8.971 8.443 1.00 95.00 291 SER A C 1
ATOM 2287 O O . SER A 1 291 ? -13.703 9.164 9.086 1.00 95.00 291 SER A O 1
ATOM 2289 N N . ILE A 1 292 ? -14.739 8.290 7.297 1.00 91.44 292 ILE A N 1
ATOM 2290 C CA . ILE A 1 292 ? -13.520 7.856 6.618 1.00 91.44 292 ILE A CA 1
ATOM 2291 C C . ILE A 1 292 ? -13.225 8.833 5.487 1.00 91.44 292 ILE A C 1
ATOM 2293 O O . ILE A 1 292 ? -13.673 8.643 4.361 1.00 91.44 292 ILE A O 1
ATOM 2297 N N . GLU A 1 293 ? -12.452 9.865 5.795 1.00 85.69 293 GLU A N 1
ATOM 2298 C CA . GLU A 1 293 ? -11.996 10.906 4.873 1.00 85.69 293 GLU A CA 1
ATOM 2299 C C . GLU A 1 293 ? -10.485 11.146 5.002 1.00 85.69 293 GLU A C 1
ATOM 2301 O O . GLU A 1 293 ? -9.835 10.610 5.910 1.00 85.69 293 GLU A O 1
ATOM 2306 N N . ASP A 1 294 ? -9.932 11.925 4.065 1.00 78.38 294 ASP A N 1
ATOM 2307 C CA . ASP A 1 294 ? -8.590 12.486 4.226 1.00 78.38 294 ASP A CA 1
ATOM 2308 C C . ASP A 1 294 ? -8.594 13.451 5.416 1.00 78.38 294 ASP A C 1
ATOM 2310 O O . ASP A 1 294 ? -9.446 14.332 5.499 1.00 78.38 294 ASP A O 1
ATOM 2314 N N . SER A 1 295 ? -7.628 13.301 6.310 1.00 74.31 295 SER A N 1
ATOM 2315 C CA . SER A 1 295 ? -7.379 14.192 7.437 1.00 74.31 295 SER A CA 1
ATOM 2316 C C . SER A 1 295 ? -5.879 14.449 7.570 1.00 74.31 295 SER A C 1
ATOM 2318 O O . SER A 1 295 ? -5.065 13.822 6.888 1.00 74.31 295 SER A O 1
ATOM 2320 N N . GLU A 1 296 ? -5.494 15.344 8.480 1.00 68.94 296 GLU A N 1
ATOM 2321 C CA . GLU A 1 296 ? -4.079 15.597 8.793 1.00 68.94 296 GLU A CA 1
ATOM 2322 C C . GLU A 1 296 ? -3.337 14.330 9.251 1.00 68.94 296 GLU A C 1
ATOM 2324 O O . GLU A 1 296 ? -2.136 14.206 9.038 1.00 68.94 296 GLU A O 1
ATOM 2329 N N . LEU A 1 297 ? -4.053 13.366 9.842 1.00 69.31 297 LEU A N 1
ATOM 2330 C CA . LEU A 1 297 ? -3.482 12.126 10.374 1.00 69.31 297 LEU A CA 1
ATOM 2331 C C . LEU A 1 297 ? -3.625 10.926 9.434 1.00 69.31 297 LEU A C 1
ATOM 2333 O O . LEU A 1 297 ? -2.985 9.891 9.641 1.00 69.31 297 LEU A O 1
ATOM 2337 N N . ARG A 1 298 ? -4.495 11.022 8.424 1.00 73.69 298 ARG A N 1
ATOM 2338 C CA . ARG A 1 298 ? -4.879 9.887 7.587 1.00 73.69 298 ARG A CA 1
ATOM 2339 C C . ARG A 1 298 ? -5.101 10.321 6.149 1.00 73.69 298 ARG A C 1
ATOM 2341 O O . ARG A 1 298 ? -6.040 11.043 5.848 1.00 73.69 298 ARG A O 1
ATOM 2348 N N . ARG A 1 299 ? -4.333 9.737 5.232 1.00 71.56 299 ARG A N 1
ATOM 2349 C CA . ARG A 1 299 ? -4.614 9.806 3.795 1.00 71.56 299 ARG A CA 1
ATOM 2350 C C . ARG A 1 299 ? -5.417 8.586 3.355 1.00 71.56 299 ARG A C 1
ATOM 2352 O O . ARG A 1 299 ? -5.043 7.451 3.662 1.00 71.56 299 ARG A O 1
ATOM 2359 N N . ILE A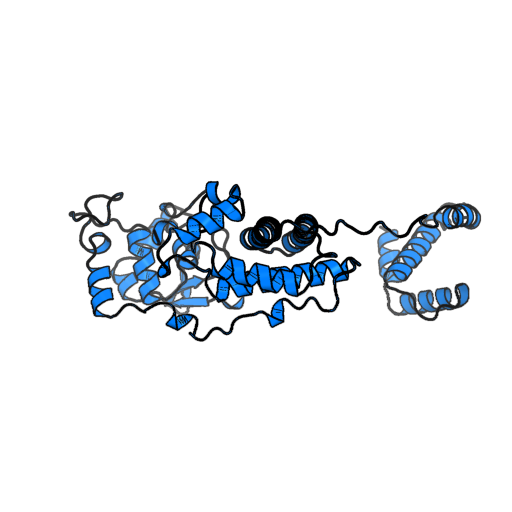 1 300 ? -6.504 8.790 2.618 1.00 73.88 300 ILE A N 1
ATOM 2360 C CA . ILE A 1 300 ? -7.234 7.698 1.973 1.00 73.88 300 ILE A CA 1
ATOM 2361 C C . ILE A 1 300 ? -6.621 7.400 0.609 1.00 73.88 300 ILE A C 1
ATOM 2363 O O . ILE A 1 300 ? -6.136 8.272 -0.107 1.00 73.88 300 ILE A O 1
ATOM 2367 N N . LYS A 1 301 ? -6.666 6.127 0.222 1.00 66.88 301 LYS A N 1
ATOM 2368 C CA . LYS A 1 301 ? -5.981 5.666 -0.987 1.00 66.88 301 LYS A CA 1
ATOM 2369 C C . LYS A 1 301 ? -6.566 6.262 -2.275 1.00 66.88 301 LYS A C 1
ATOM 2371 O O . LYS A 1 301 ? -5.815 6.637 -3.165 1.00 66.88 301 LYS A O 1
ATOM 2376 N N . ASN A 1 302 ? -7.896 6.327 -2.371 1.00 69.44 302 ASN A N 1
ATOM 2377 C CA . ASN A 1 302 ? -8.629 6.828 -3.538 1.00 69.44 302 ASN A CA 1
ATOM 2378 C C . ASN A 1 302 ? -9.831 7.659 -3.064 1.00 69.44 302 ASN A C 1
ATOM 2380 O O . ASN A 1 302 ? -10.439 7.295 -2.057 1.00 69.44 302 ASN A O 1
ATOM 2384 N N . LEU A 1 303 ? -10.261 8.660 -3.844 1.00 70.06 303 LEU A N 1
ATOM 2385 C CA . LEU A 1 303 ? -11.463 9.470 -3.562 1.00 70.06 303 LEU A CA 1
ATOM 2386 C C . LEU A 1 303 ? -12.719 8.619 -3.311 1.00 70.06 303 LEU A C 1
ATOM 2388 O O . LEU A 1 303 ? -13.494 8.906 -2.407 1.00 70.06 303 LEU A O 1
ATOM 2392 N N . SER A 1 304 ? -12.871 7.511 -4.040 1.00 74.31 304 SER A N 1
ATOM 2393 C CA . SER A 1 304 ? -13.982 6.564 -3.867 1.00 74.31 304 SER A CA 1
ATOM 2394 C C . SER A 1 304 ? -13.969 5.804 -2.532 1.00 74.31 304 SER A C 1
ATOM 2396 O O . SER A 1 304 ? -14.857 4.997 -2.286 1.00 74.31 304 SER A O 1
ATOM 2398 N N . SER A 1 305 ? -12.932 5.973 -1.702 1.00 79.38 305 SER A N 1
ATOM 2399 C CA . SER A 1 305 ? -12.858 5.365 -0.366 1.00 79.38 305 SER A CA 1
ATOM 2400 C C . SER A 1 305 ? -13.544 6.212 0.707 1.00 79.38 305 SER A C 1
ATOM 2402 O O . SER A 1 305 ? -13.714 5.698 1.818 1.00 79.38 305 SER A O 1
ATOM 2404 N N . ARG A 1 306 ? -13.931 7.461 0.380 1.00 88.06 306 ARG A N 1
ATOM 2405 C CA . ARG A 1 306 ? -14.674 8.348 1.283 1.00 88.06 306 ARG A CA 1
ATOM 2406 C C . ARG A 1 306 ? -16.025 7.744 1.615 1.00 88.06 306 ARG A C 1
ATOM 2408 O O . ARG A 1 306 ? -16.768 7.382 0.704 1.00 88.06 306 ARG A O 1
ATOM 2415 N N . ARG A 1 307 ? -16.315 7.593 2.905 1.00 92.44 307 ARG A N 1
ATOM 2416 C CA . ARG A 1 307 ? -17.575 7.007 3.375 1.00 92.44 307 ARG A CA 1
ATOM 2417 C C . ARG A 1 307 ? -17.851 7.350 4.830 1.00 92.44 307 ARG A C 1
ATOM 2419 O O . ARG A 1 307 ? -16.921 7.473 5.623 1.00 92.44 307 ARG A O 1
ATOM 2426 N N . LEU A 1 308 ? -19.132 7.382 5.170 1.00 94.38 308 LEU A N 1
ATOM 2427 C CA . LEU A 1 308 ? -19.611 7.316 6.544 1.00 94.38 308 LEU A CA 1
ATOM 2428 C C . LEU A 1 308 ? -19.962 5.863 6.876 1.00 94.38 308 LEU A C 1
ATOM 2430 O O . LEU A 1 308 ? -20.580 5.172 6.064 1.00 94.38 308 LEU A O 1
ATOM 2434 N N . ILE A 1 309 ? -19.547 5.389 8.048 1.00 95.94 309 ILE A N 1
ATOM 2435 C CA . ILE A 1 309 ? -19.861 4.045 8.544 1.00 95.94 309 ILE A CA 1
ATOM 2436 C C . ILE A 1 309 ? -20.566 4.181 9.895 1.00 95.94 309 ILE A C 1
ATOM 2438 O O . ILE A 1 309 ? -19.936 4.681 10.826 1.00 95.94 309 ILE A O 1
ATOM 2442 N N . PRO A 1 310 ? -21.816 3.718 10.052 1.00 97.31 310 PRO A N 1
ATOM 2443 C CA . PRO A 1 310 ? -22.488 3.723 11.348 1.00 97.31 310 PRO A CA 1
ATOM 2444 C C . PRO A 1 310 ? -21.682 2.986 12.425 1.00 97.31 310 PRO A C 1
ATOM 2446 O O . PRO A 1 310 ? -21.120 1.915 12.175 1.00 97.31 310 PRO A O 1
ATOM 2449 N N . ILE A 1 311 ? -21.632 3.548 13.632 1.00 98.12 311 ILE A N 1
ATOM 2450 C CA . ILE A 1 311 ? -21.021 2.896 14.791 1.00 98.12 311 ILE A CA 1
ATOM 2451 C C . ILE A 1 311 ? -21.991 1.830 15.292 1.00 98.12 311 ILE A C 1
ATOM 2453 O O . ILE A 1 311 ? -23.126 2.118 15.663 1.00 98.12 311 ILE A O 1
ATOM 2457 N N . HIS A 1 312 ? -21.534 0.581 15.295 1.00 98.06 312 HIS A N 1
ATOM 2458 C CA . HIS A 1 312 ? -22.337 -0.548 15.750 1.00 98.06 312 HIS A CA 1
ATOM 2459 C C . HIS A 1 312 ? -22.711 -0.402 17.236 1.00 98.06 312 HIS A C 1
ATOM 2461 O O . HIS A 1 312 ? -21.855 -0.039 18.044 1.00 98.06 312 HIS A O 1
ATOM 2467 N N . SER A 1 313 ? -23.947 -0.752 17.612 1.00 97.44 313 SER A N 1
ATOM 2468 C CA . SER A 1 313 ? -24.467 -0.605 18.986 1.00 97.44 313 SER A CA 1
ATOM 2469 C C . SER A 1 313 ? -23.564 -1.244 20.039 1.00 97.44 313 SER A C 1
ATOM 2471 O O . SER A 1 313 ? -23.222 -0.600 21.017 1.00 97.44 313 SER A O 1
ATOM 2473 N N . HIS A 1 314 ? -23.054 -2.450 19.782 1.00 97.12 314 HIS A N 1
ATOM 2474 C CA . HIS A 1 314 ? -22.123 -3.111 20.701 1.00 97.12 314 HIS A CA 1
ATOM 2475 C C . HIS A 1 314 ? -20.850 -2.284 20.998 1.00 97.12 314 HIS A C 1
ATOM 2477 O O . HIS A 1 314 ? -20.349 -2.317 22.115 1.00 97.12 314 HIS A O 1
ATOM 2483 N N . LEU A 1 315 ? -20.323 -1.493 20.052 1.00 98.00 315 LEU A N 1
ATOM 2484 C CA . LEU A 1 315 ? -19.198 -0.591 20.351 1.00 98.00 315 LEU A CA 1
ATOM 2485 C C . LEU A 1 315 ? -19.623 0.542 21.293 1.00 98.00 315 LEU A C 1
ATOM 2487 O O . LEU A 1 315 ? -18.847 0.949 22.157 1.00 98.00 315 LEU A O 1
ATOM 2491 N N . ILE A 1 316 ? -20.851 1.038 21.128 1.00 97.69 316 ILE A N 1
ATOM 2492 C CA . ILE A 1 316 ? -21.451 2.045 22.007 1.00 97.69 316 ILE A CA 1
ATOM 2493 C C . ILE A 1 316 ? -21.624 1.459 23.413 1.00 97.69 316 ILE A C 1
ATOM 2495 O O . ILE A 1 316 ? -21.167 2.079 24.368 1.00 97.69 316 ILE A O 1
ATOM 2499 N N . ASP A 1 317 ? -22.156 0.239 23.530 1.00 97.69 317 ASP A N 1
ATOM 2500 C CA . ASP A 1 317 ? -22.349 -0.470 24.804 1.00 97.69 317 ASP A CA 1
ATOM 2501 C C . ASP A 1 317 ? -21.021 -0.727 25.537 1.00 97.69 317 ASP A C 1
ATOM 2503 O O . ASP A 1 317 ? -20.944 -0.650 26.762 1.00 97.69 317 ASP A O 1
ATOM 2507 N N . LEU A 1 318 ? -19.938 -0.979 24.792 1.00 96.88 318 LEU A N 1
ATOM 2508 C CA . LEU A 1 318 ? -18.584 -1.107 25.344 1.00 96.88 318 LEU A CA 1
ATOM 2509 C C . LEU A 1 318 ? -17.980 0.238 25.800 1.00 96.88 318 LEU A C 1
ATOM 2511 O O . LEU A 1 318 ? -16.886 0.254 26.381 1.00 96.88 318 LEU A O 1
ATOM 2515 N N . GLY A 1 319 ? -18.662 1.360 25.559 1.00 97.81 319 GLY A N 1
ATOM 2516 C CA . GLY A 1 319 ? -18.254 2.705 25.968 1.00 97.81 319 GLY A CA 1
ATOM 2517 C C . GLY A 1 319 ? -17.361 3.426 24.957 1.00 97.81 319 GLY A C 1
ATOM 2518 O O . GLY A 1 319 ? -16.546 4.262 25.349 1.00 97.81 319 GLY A O 1
ATOM 2519 N N . PHE A 1 320 ? -17.453 3.109 23.659 1.00 98.25 320 PHE A N 1
ATOM 2520 C CA . PHE A 1 320 ? -16.619 3.773 22.648 1.00 98.25 320 PHE A CA 1
ATOM 2521 C C . PHE A 1 320 ? -16.920 5.275 22.534 1.00 98.25 320 PHE A C 1
ATOM 2523 O O . PHE A 1 320 ? -16.003 6.079 22.392 1.00 98.25 320 PHE A O 1
ATOM 2530 N N . LEU A 1 321 ? -18.189 5.684 22.632 1.00 97.81 321 LEU A N 1
ATOM 2531 C CA . LEU A 1 321 ? -18.535 7.109 22.565 1.00 97.81 321 LEU A CA 1
ATOM 2532 C C . LEU A 1 321 ? -18.014 7.882 23.782 1.00 97.81 321 LEU A C 1
ATOM 2534 O O . LEU A 1 321 ? -17.559 9.013 23.620 1.00 97.81 321 LEU A O 1
ATOM 2538 N N . ASP A 1 322 ? -17.990 7.264 24.963 1.00 97.94 322 ASP A N 1
ATOM 2539 C CA . ASP A 1 322 ? -17.398 7.866 26.163 1.00 97.94 322 ASP A CA 1
ATOM 2540 C C . ASP A 1 322 ? -15.888 8.059 25.996 1.00 97.94 322 ASP A C 1
ATOM 2542 O O . ASP A 1 322 ? -15.352 9.117 26.332 1.00 97.94 322 ASP A O 1
ATOM 2546 N N . TYR A 1 323 ? -15.214 7.070 25.399 1.00 97.50 323 TYR A N 1
ATOM 2547 C CA . TYR A 1 323 ? -13.798 7.154 25.043 1.00 97.50 323 TYR A CA 1
ATOM 2548 C C . TYR A 1 323 ? -13.518 8.325 24.088 1.00 97.50 323 TYR A C 1
ATOM 2550 O O . TYR A 1 323 ? -12.606 9.119 24.315 1.00 97.50 323 TYR A O 1
ATOM 2558 N N . VAL A 1 324 ? -14.349 8.494 23.054 1.00 97.62 324 VAL A N 1
ATOM 2559 C CA . VAL A 1 324 ? -14.246 9.616 22.105 1.00 97.62 324 VAL A CA 1
ATOM 2560 C C . VAL A 1 324 ? -14.491 10.958 22.798 1.00 97.62 324 VAL A C 1
ATOM 2562 O O . VAL A 1 324 ? -13.785 11.932 22.529 1.00 97.62 324 VAL A O 1
ATOM 2565 N N . GLN A 1 325 ? -15.480 11.041 23.690 1.00 97.38 325 GLN A N 1
ATOM 2566 C CA . GLN A 1 325 ? -15.758 12.268 24.434 1.00 97.38 325 GLN A CA 1
ATOM 2567 C C . GLN A 1 325 ? -14.602 12.652 25.360 1.00 97.38 325 GLN A C 1
ATOM 2569 O O . GLN A 1 325 ? -14.254 13.830 25.430 1.00 97.38 325 GLN A O 1
ATOM 2574 N N . GLU A 1 326 ? -13.983 11.683 26.035 1.00 96.81 326 GLU A N 1
ATOM 2575 C CA . GLU A 1 326 ? -12.792 11.919 26.853 1.00 96.81 326 GLU A CA 1
ATOM 2576 C C . GLU A 1 326 ? -11.628 12.444 26.003 1.00 96.81 326 GLU A C 1
ATOM 2578 O O . GLU A 1 326 ? -11.009 13.450 26.353 1.00 96.81 326 GLU A O 1
ATOM 2583 N N . ALA A 1 327 ? -11.400 11.856 24.826 1.00 96.12 327 ALA A N 1
ATOM 2584 C CA . ALA A 1 327 ? -10.392 12.340 23.887 1.00 96.12 327 ALA A CA 1
ATOM 2585 C C . ALA A 1 327 ? -10.643 13.794 23.445 1.00 96.12 327 ALA A C 1
ATOM 2587 O O . ALA A 1 327 ? -9.715 14.607 23.401 1.00 96.12 327 ALA A O 1
ATOM 2588 N N . ARG A 1 328 ? -11.909 14.161 23.185 1.00 96.56 328 ARG A N 1
ATOM 2589 C CA . ARG A 1 328 ? -12.308 15.546 22.865 1.00 96.56 328 ARG A CA 1
ATOM 2590 C C . ARG A 1 328 ? -12.062 16.503 24.024 1.00 96.56 328 ARG A C 1
ATOM 2592 O O . ARG A 1 328 ? -11.502 17.575 23.804 1.00 96.56 328 ARG A O 1
ATOM 2599 N N . ARG A 1 329 ? -12.456 16.128 25.249 1.00 97.00 329 ARG A N 1
ATOM 2600 C CA . ARG A 1 329 ? -12.221 16.938 26.460 1.00 97.00 329 ARG A CA 1
ATOM 2601 C C . ARG A 1 329 ? -10.734 17.219 26.657 1.00 97.00 329 ARG A C 1
ATOM 2603 O O . ARG A 1 329 ? -10.358 18.356 26.931 1.00 97.00 329 ARG A O 1
ATOM 2610 N N . ASN A 1 330 ? -9.904 16.211 26.410 1.00 95.75 330 ASN A N 1
ATOM 2611 C CA . ASN A 1 330 ? -8.450 16.300 26.504 1.00 95.75 330 ASN A CA 1
ATOM 2612 C C . ASN A 1 330 ? -7.781 16.936 25.274 1.00 95.75 330 ASN A C 1
ATOM 2614 O O . ASN A 1 330 ? -6.555 16.985 25.211 1.00 95.75 330 ASN A O 1
ATOM 2618 N N . LYS A 1 331 ? -8.562 17.439 24.303 1.00 94.69 331 LYS A N 1
ATOM 2619 C CA . LYS A 1 331 ? -8.083 18.070 23.059 1.00 94.69 331 LYS A CA 1
ATOM 2620 C C . LYS A 1 331 ? -7.077 17.202 22.296 1.00 94.69 331 LYS A C 1
ATOM 2622 O O . LYS A 1 331 ? -6.132 17.712 21.694 1.00 94.69 331 LYS A O 1
ATOM 2627 N N . GLN A 1 332 ? -7.269 15.887 22.334 1.00 93.56 332 GLN A N 1
ATOM 2628 C CA . GLN A 1 332 ? -6.432 14.959 21.591 1.00 93.56 332 GLN A CA 1
ATOM 2629 C C . GLN A 1 332 ? -6.691 15.114 20.092 1.00 93.56 332 GLN A C 1
ATOM 2631 O O . GLN A 1 332 ? -7.829 15.278 19.653 1.00 93.56 332 GLN A O 1
ATOM 2636 N N . THR A 1 333 ? -5.630 15.041 19.296 1.00 91.69 333 THR A N 1
ATOM 2637 C CA . THR A 1 333 ? -5.729 15.065 17.831 1.00 91.69 333 THR A CA 1
ATOM 2638 C C . THR A 1 333 ? -5.982 13.673 17.254 1.00 91.69 333 THR A C 1
ATOM 2640 O O . THR A 1 333 ? -6.593 13.554 16.200 1.00 91.69 333 THR A O 1
ATOM 2643 N N . SER A 1 334 ? -5.581 12.614 17.964 1.00 93.19 334 SER A N 1
ATOM 2644 C CA . SER A 1 334 ? -5.758 11.207 17.585 1.00 93.19 334 SER A CA 1
ATOM 2645 C C . SER A 1 334 ? -6.488 10.442 18.687 1.00 93.19 334 SER A C 1
ATOM 2647 O O . SER A 1 334 ? -6.241 10.694 19.865 1.00 93.19 334 SER A O 1
ATOM 2649 N N . LEU A 1 335 ? -7.344 9.486 18.310 1.00 95.06 335 LEU A N 1
ATOM 2650 C CA . LEU A 1 335 ? -7.940 8.533 19.251 1.00 95.06 335 LEU A CA 1
ATOM 2651 C C . LEU A 1 335 ? -6.944 7.466 19.717 1.00 95.06 335 LEU A C 1
ATOM 2653 O O . LEU A 1 335 ? -7.140 6.914 20.788 1.00 95.06 335 LEU A O 1
ATOM 2657 N N . PHE A 1 336 ? -5.895 7.171 18.942 1.00 93.81 336 PHE A N 1
ATOM 2658 C CA . PHE A 1 336 ? -4.940 6.096 19.249 1.00 93.81 336 PHE A CA 1
ATOM 2659 C C . PHE A 1 336 ? -3.481 6.573 19.119 1.00 93.81 336 PHE A C 1
ATOM 2661 O O . PHE A 1 336 ? -2.723 6.065 18.280 1.00 93.81 336 PHE A O 1
ATOM 2668 N N . PRO A 1 337 ? -3.059 7.578 19.909 1.00 90.75 337 PRO A N 1
ATOM 2669 C CA . PRO A 1 337 ? -1.733 8.188 19.793 1.00 90.75 337 PRO A CA 1
ATOM 2670 C C . PRO A 1 337 ? -0.581 7.185 19.980 1.00 90.75 337 PRO A C 1
ATOM 2672 O O . PRO A 1 337 ? 0.465 7.301 19.344 1.00 90.75 337 PRO A O 1
ATOM 2675 N N . GLU A 1 338 ? -0.769 6.149 20.793 1.00 89.06 338 GLU A N 1
ATOM 2676 C CA . GLU A 1 338 ? 0.202 5.080 21.029 1.00 89.06 338 GLU A CA 1
ATOM 2677 C C . GLU A 1 338 ? 0.471 4.210 19.788 1.00 89.06 338 GLU A C 1
ATOM 2679 O O . GLU A 1 338 ? 1.509 3.538 19.705 1.00 89.06 338 GLU A O 1
ATOM 2684 N N . LEU A 1 339 ? -0.420 4.246 18.793 1.00 88.69 339 LEU A N 1
ATOM 2685 C CA . LEU A 1 339 ? -0.263 3.545 17.519 1.00 88.69 339 LEU A CA 1
ATOM 2686 C C . LEU A 1 339 ? 0.530 4.341 16.475 1.00 88.69 339 LEU A C 1
ATOM 2688 O O . LEU A 1 339 ? 0.815 3.788 15.406 1.00 88.69 339 LEU A O 1
ATOM 2692 N N . TYR A 1 340 ? 0.913 5.585 16.776 1.00 85.62 340 TYR A N 1
ATOM 2693 C CA . TYR A 1 340 ? 1.753 6.401 15.904 1.00 85.62 340 TYR A CA 1
ATOM 2694 C C . TYR A 1 340 ? 3.185 5.847 15.810 1.00 85.62 340 TYR A C 1
ATOM 2696 O O . TYR A 1 340 ? 3.784 5.393 16.797 1.00 85.62 340 TYR A O 1
ATOM 2704 N N . GLU A 1 341 ? 3.756 5.895 14.604 1.00 77.94 341 GLU A N 1
ATOM 2705 C CA . GLU A 1 341 ? 5.148 5.542 14.325 1.00 77.94 341 GLU A CA 1
ATOM 2706 C C . GLU A 1 341 ? 5.883 6.704 13.644 1.00 77.94 341 GLU A C 1
ATOM 2708 O O . GLU A 1 341 ? 5.822 6.854 12.423 1.00 77.94 341 GLU A O 1
ATOM 2713 N N . ALA A 1 342 ? 6.672 7.456 14.420 1.00 69.56 342 ALA A N 1
ATOM 2714 C CA . ALA A 1 342 ? 7.425 8.620 13.936 1.00 69.56 342 ALA A CA 1
ATOM 2715 C C . ALA A 1 342 ? 8.327 8.324 12.719 1.00 69.56 342 ALA A C 1
ATOM 2717 O O . ALA A 1 342 ? 8.506 9.171 11.855 1.00 69.56 342 ALA A O 1
ATOM 2718 N N . GLY A 1 343 ? 8.876 7.109 12.608 1.00 64.06 343 GLY A N 1
ATOM 2719 C CA . GLY A 1 343 ? 9.775 6.748 11.503 1.00 64.06 343 GLY A CA 1
ATOM 2720 C C . GLY A 1 343 ? 9.095 6.530 10.144 1.00 64.06 343 GLY A C 1
ATOM 2721 O O . GLY A 1 343 ? 9.785 6.509 9.129 1.00 64.06 343 GLY A O 1
ATOM 2722 N N . ASN A 1 344 ? 7.773 6.329 10.105 1.00 62.94 344 ASN A N 1
ATOM 2723 C CA . ASN A 1 344 ? 7.014 6.113 8.863 1.00 62.94 344 ASN A CA 1
ATOM 2724 C C . ASN A 1 344 ? 5.895 7.140 8.658 1.00 62.94 344 ASN A C 1
ATOM 2726 O O . ASN A 1 344 ? 5.178 7.016 7.667 1.00 62.94 344 ASN A O 1
ATOM 2730 N N . ASP A 1 345 ? 5.737 8.071 9.603 1.00 70.19 345 ASP A N 1
ATOM 2731 C CA . ASP A 1 345 ? 4.630 9.025 9.690 1.00 70.19 345 ASP A CA 1
ATOM 2732 C C . ASP A 1 345 ? 3.267 8.371 9.402 1.00 70.19 345 AS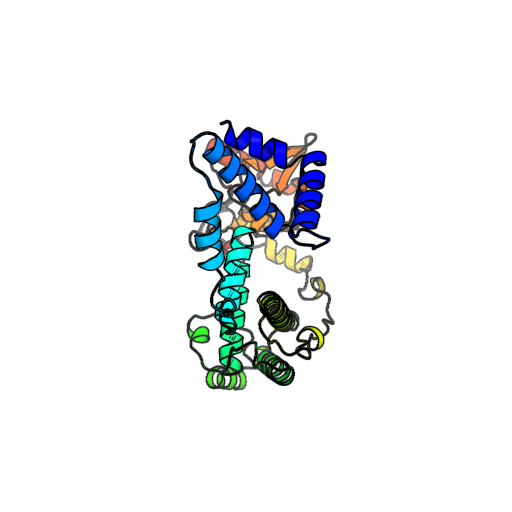P A C 1
ATOM 2734 O O . ASP A 1 345 ? 2.508 8.766 8.521 1.00 70.19 345 ASP A O 1
ATOM 2738 N N . ALA A 1 346 ? 3.017 7.244 10.075 1.00 73.44 346 ALA A N 1
ATOM 2739 C CA . ALA A 1 346 ? 1.869 6.391 9.799 1.00 73.44 346 ALA A CA 1
ATOM 2740 C C . ALA A 1 346 ? 1.340 5.711 11.064 1.00 73.44 346 ALA A C 1
ATOM 2742 O O . ALA A 1 346 ? 2.087 5.427 12.003 1.00 73.44 346 ALA A O 1
ATOM 2743 N N . PHE A 1 347 ? 0.051 5.373 11.033 1.00 80.31 347 PHE A N 1
ATOM 2744 C CA . PHE A 1 347 ? -0.642 4.628 12.081 1.00 80.31 347 PHE A CA 1
ATOM 2745 C C . PHE A 1 347 ? -0.877 3.159 11.685 1.00 80.31 347 PHE A C 1
ATOM 2747 O O . PHE A 1 347 ? -0.964 2.798 10.510 1.00 80.31 347 PHE A O 1
ATOM 2754 N N . GLY A 1 348 ? -1.014 2.286 12.687 1.00 75.25 348 GLY A N 1
ATOM 2755 C CA . GLY A 1 348 ? -1.631 0.960 12.533 1.00 75.25 348 GLY A CA 1
ATOM 2756 C C . GLY A 1 348 ? -0.686 -0.227 12.350 1.00 75.25 348 GLY A C 1
ATOM 2757 O O . GLY A 1 348 ? -1.109 -1.368 12.536 1.00 75.25 348 GLY A O 1
ATOM 2758 N N . ARG A 1 349 ? 0.605 -0.035 12.059 1.00 76.75 349 ARG A N 1
ATOM 2759 C CA . ARG A 1 349 ? 1.540 -1.171 11.934 1.00 76.75 349 ARG A CA 1
ATOM 2760 C C . ARG A 1 349 ? 1.713 -1.941 13.251 1.00 76.75 349 ARG A C 1
ATOM 2762 O O . ARG A 1 349 ? 1.771 -3.168 13.180 1.00 76.75 349 ARG A O 1
ATOM 2769 N N . LYS A 1 350 ? 1.698 -1.267 14.409 1.00 77.31 350 LYS A N 1
ATOM 2770 C CA . LYS A 1 350 ? 1.693 -1.905 15.743 1.00 77.31 350 LYS A CA 1
ATOM 2771 C C . LYS A 1 350 ? 0.482 -2.814 15.990 1.00 77.31 350 LYS A C 1
ATOM 2773 O O . LYS A 1 350 ? 0.639 -3.833 16.639 1.00 77.31 350 LYS A O 1
ATOM 2778 N N . VAL A 1 351 ? -0.687 -2.500 15.423 1.00 76.75 351 VAL A N 1
ATOM 2779 C CA . VAL A 1 351 ? -1.913 -3.314 15.587 1.00 76.75 351 VAL A CA 1
ATOM 2780 C C . VAL A 1 351 ? -1.799 -4.664 14.882 1.00 76.75 351 VAL A C 1
ATOM 2782 O O . VAL A 1 351 ? -2.381 -5.649 15.313 1.00 76.75 351 VAL A O 1
ATOM 2785 N N . GLY A 1 352 ? -1.080 -4.716 13.758 1.00 61.94 352 GLY A N 1
ATOM 2786 C CA . GLY A 1 352 ? -0.937 -5.945 12.973 1.00 61.94 352 GLY A CA 1
ATOM 2787 C C . GLY A 1 352 ? 0.326 -6.746 13.276 1.00 61.94 352 GLY A C 1
ATOM 2788 O O . GLY A 1 352 ? 0.731 -7.515 12.404 1.00 61.94 352 GLY A O 1
ATOM 2789 N N . ARG A 1 353 ? 1.000 -6.486 14.400 1.00 58.75 353 ARG A N 1
ATOM 2790 C CA . ARG A 1 353 ? 2.273 -7.110 14.775 1.00 58.75 353 ARG A CA 1
ATOM 2791 C C . ARG A 1 353 ? 2.153 -7.971 16.013 1.00 58.75 353 ARG A C 1
ATOM 2793 O O . ARG A 1 353 ? 1.362 -7.598 16.900 1.00 58.75 353 ARG A O 1
#